Protein AF-P34357-F1 (afdb_monomer_lite)

pLDDT: mean 71.85, std 14.28, range [42.78, 90.75]

Organism: Caenorhabditis elegans (NCBI:txid6239)

Radius of gyration: 31.13 Å; chains: 1; bounding box: 67×52×90 Å

Secondary structure (DSSP, 8-state):
-HHHHHHHHHHHHHHHHHHHHHHHHHHHHHHHHHHHHS-HHHHHHHHHHHHT--TTTT--HHHHHHHHHHHHHHHHHHHHHHHHHHHHHHHHHHHHHHHHHHTS-HHHHHHHHHHHHHHTT--S------HHHHHHHHHHHHHHHHHHHHHHHHHHHGGGS-TTSTT-TTSHHHHHHHHHHHHHHHHHHHHHHHHHHHHHHHHHHHHHHHHHHT--

Structure (mmCIF, N/CA/C/O backbone):
data_AF-P34357-F1
#
_entry.id   AF-P34357-F1
#
loop_
_atom_site.group_PDB
_atom_site.id
_atom_site.type_symbol
_atom_site.label_atom_id
_atom_site.label_alt_id
_atom_site.label_comp_id
_atom_site.label_asym_id
_atom_site.label_entity_id
_atom_site.label_seq_id
_atom_site.pdbx_PDB_ins_code
_atom_site.Cartn_x
_atom_site.Cartn_y
_atom_site.Cartn_z
_atom_site.occupancy
_atom_site.B_iso_or_equiv
_atom_site.auth_seq_id
_atom_site.auth_comp_id
_atom_site.auth_asym_id
_atom_site.auth_atom_id
_atom_site.pdbx_PDB_model_num
ATOM 1 N N . MET A 1 1 ? -4.029 29.224 7.702 1.00 57.53 1 MET A N 1
ATOM 2 C CA . MET A 1 1 ? -4.170 27.882 7.086 1.00 57.53 1 MET A CA 1
ATOM 3 C C . MET A 1 1 ? -3.704 27.905 5.634 1.00 57.53 1 MET A C 1
ATOM 5 O O . MET A 1 1 ? -3.000 26.985 5.239 1.00 57.53 1 MET A O 1
ATOM 9 N N . ASP A 1 2 ? -3.999 28.972 4.886 1.00 71.94 2 ASP A N 1
ATOM 10 C CA . ASP A 1 2 ? -3.676 29.070 3.453 1.00 71.94 2 ASP A CA 1
ATOM 11 C C . ASP A 1 2 ? -2.177 29.171 3.141 1.00 71.94 2 ASP A C 1
ATOM 13 O O . ASP A 1 2 ? -1.711 28.535 2.203 1.00 71.94 2 ASP A O 1
ATOM 17 N N . GLU A 1 3 ? -1.383 29.871 3.957 1.00 77.44 3 GLU A N 1
ATOM 18 C CA . GLU A 1 3 ? 0.072 29.975 3.742 1.00 77.44 3 GLU A CA 1
ATOM 19 C C . GLU A 1 3 ? 0.782 28.616 3.811 1.00 77.44 3 GLU A C 1
ATOM 21 O O . GLU A 1 3 ? 1.642 28.317 2.985 1.00 77.44 3 GLU A O 1
ATOM 26 N N . VAL A 1 4 ? 0.384 27.754 4.754 1.00 78.44 4 VAL A N 1
ATOM 27 C CA . VAL A 1 4 ? 0.956 26.406 4.907 1.00 78.44 4 VAL A CA 1
ATOM 28 C C . VAL A 1 4 ? 0.534 25.506 3.747 1.00 78.44 4 VAL A C 1
ATOM 30 O O . VAL A 1 4 ? 1.359 24.767 3.213 1.00 78.44 4 VAL A O 1
ATOM 33 N N . ALA A 1 5 ? -0.733 25.577 3.328 1.00 79.62 5 ALA A N 1
ATOM 34 C CA . ALA A 1 5 ? -1.223 24.827 2.174 1.00 79.62 5 ALA A CA 1
ATOM 35 C C . ALA A 1 5 ? -0.510 25.258 0.880 1.00 79.62 5 ALA A C 1
ATOM 37 O O . ALA A 1 5 ? -0.067 24.405 0.111 1.00 79.62 5 ALA A O 1
ATOM 38 N N . ASN A 1 6 ? -0.314 26.565 0.690 1.00 81.50 6 ASN A N 1
ATOM 39 C CA . ASN A 1 6 ? 0.421 27.118 -0.444 1.00 81.50 6 ASN A CA 1
ATOM 40 C C . ASN A 1 6 ? 1.897 26.704 -0.418 1.00 81.50 6 ASN A C 1
ATOM 42 O O . ASN A 1 6 ? 2.418 26.258 -1.437 1.00 81.50 6 ASN A O 1
ATOM 46 N N . ALA A 1 7 ? 2.564 26.768 0.738 1.00 81.81 7 ALA A N 1
ATOM 47 C CA . ALA A 1 7 ? 3.948 26.317 0.879 1.00 81.81 7 ALA A CA 1
ATOM 48 C C . ALA A 1 7 ? 4.108 24.822 0.549 1.00 81.81 7 ALA A C 1
ATOM 50 O O . ALA A 1 7 ? 5.059 24.430 -0.130 1.00 81.81 7 ALA A O 1
ATOM 51 N N . LEU A 1 8 ? 3.156 23.983 0.972 1.00 80.94 8 LEU A N 1
ATOM 52 C CA . LEU A 1 8 ? 3.137 22.557 0.639 1.00 80.94 8 LEU A CA 1
ATOM 53 C C . LEU A 1 8 ? 2.913 22.317 -0.858 1.00 80.94 8 LEU A C 1
ATOM 55 O O . LEU A 1 8 ? 3.598 21.478 -1.439 1.00 80.94 8 LEU A O 1
ATOM 59 N N . ALA A 1 9 ? 2.012 23.066 -1.494 1.00 81.69 9 ALA A N 1
ATOM 60 C CA . ALA A 1 9 ? 1.774 22.968 -2.933 1.00 81.69 9 ALA A CA 1
ATOM 61 C C . ALA A 1 9 ? 3.008 23.403 -3.749 1.00 81.69 9 ALA A C 1
ATOM 63 O O . ALA A 1 9 ? 3.419 22.718 -4.688 1.00 81.69 9 ALA A O 1
ATOM 64 N N . VAL A 1 10 ? 3.665 24.498 -3.355 1.00 84.94 10 VAL A N 1
ATOM 65 C CA . VAL A 1 10 ? 4.927 24.947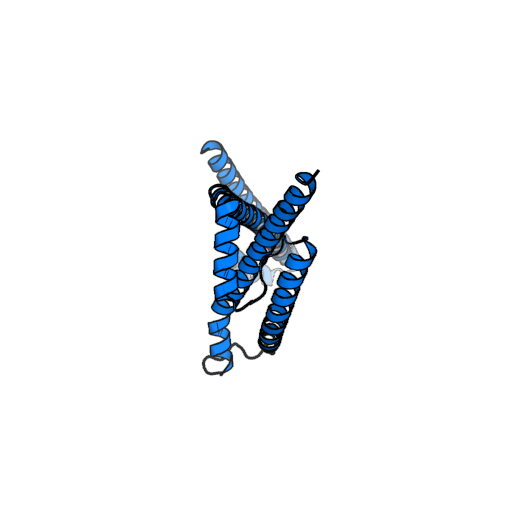 -3.969 1.00 84.94 10 VAL A CA 1
ATOM 66 C C . VAL A 1 10 ? 6.028 23.902 -3.772 1.00 84.94 10 VAL A C 1
ATOM 68 O O . VAL A 1 10 ? 6.747 23.576 -4.712 1.00 84.94 10 VAL A O 1
ATOM 71 N N . SER A 1 11 ? 6.127 23.307 -2.582 1.00 82.38 11 SER A N 1
ATOM 72 C CA . SER A 1 11 ? 7.078 22.224 -2.321 1.00 82.38 11 SER A CA 1
ATOM 73 C C . SER A 1 11 ? 6.810 20.996 -3.200 1.00 82.38 11 SER A C 1
ATOM 75 O O . SER A 1 11 ? 7.744 20.456 -3.788 1.00 82.38 11 SER A O 1
ATOM 77 N N . GLN A 1 12 ? 5.548 20.582 -3.354 1.00 84.44 12 GLN A N 1
ATOM 78 C CA . GLN A 1 12 ? 5.166 19.456 -4.213 1.00 84.44 12 GLN A CA 1
ATOM 79 C C . GLN A 1 12 ? 5.517 19.707 -5.677 1.00 84.44 12 GLN A C 1
ATOM 81 O O . GLN A 1 12 ? 6.194 18.887 -6.293 1.00 84.44 12 GLN A O 1
ATOM 86 N N . THR A 1 13 ? 5.145 20.869 -6.210 1.00 85.12 13 THR A N 1
ATOM 87 C CA . THR A 1 13 ? 5.466 21.231 -7.598 1.00 85.12 13 THR A CA 1
ATOM 88 C C . THR A 1 13 ? 6.974 21.341 -7.836 1.00 85.12 13 THR A C 1
ATOM 90 O O . THR A 1 13 ? 7.464 20.923 -8.886 1.00 85.12 13 THR A O 1
ATOM 93 N N . MET A 1 14 ? 7.741 21.850 -6.866 1.00 86.19 14 MET A N 1
ATOM 94 C CA . MET A 1 14 ? 9.203 21.881 -6.941 1.00 86.19 14 MET A CA 1
ATOM 95 C C . MET A 1 14 ? 9.794 20.468 -6.937 1.00 86.19 14 MET A C 1
ATOM 97 O O . MET A 1 14 ? 10.651 20.163 -7.764 1.00 86.19 14 MET A O 1
ATOM 101 N N . MET A 1 15 ? 9.304 19.584 -6.062 1.00 85.50 15 MET A N 1
ATOM 102 C CA . MET A 1 15 ? 9.724 18.181 -6.033 1.00 85.50 15 MET A CA 1
ATOM 103 C C . MET A 1 15 ? 9.428 17.477 -7.360 1.00 85.50 15 MET A C 1
ATOM 105 O O . MET A 1 15 ? 10.290 16.773 -7.874 1.00 85.50 15 MET A O 1
ATOM 109 N N . GLU A 1 16 ? 8.253 17.685 -7.949 1.00 84.50 16 GLU A N 1
ATOM 110 C CA . GLU A 1 16 ? 7.903 17.114 -9.255 1.00 84.50 16 GLU A CA 1
ATOM 111 C C . GLU A 1 16 ? 8.825 17.617 -10.372 1.00 84.50 16 GLU A C 1
ATOM 113 O O . GLU A 1 16 ? 9.297 16.826 -11.191 1.00 84.50 16 GLU A O 1
ATOM 118 N N . LYS A 1 17 ? 9.135 18.919 -10.392 1.00 86.25 17 LYS A N 1
ATOM 119 C CA . LYS A 1 17 ? 10.089 19.496 -11.353 1.00 86.25 17 LYS A CA 1
ATOM 120 C C . LYS A 1 17 ? 11.490 18.919 -11.177 1.00 86.25 17 LYS A C 1
ATOM 122 O O . LYS A 1 17 ? 12.106 18.532 -12.165 1.00 86.25 17 LYS A O 1
ATOM 127 N N . MET A 1 18 ? 11.975 18.820 -9.939 1.00 86.06 18 MET A N 1
ATOM 128 C CA . MET A 1 18 ? 13.273 18.208 -9.645 1.00 86.06 18 MET A CA 1
ATOM 129 C C . MET A 1 18 ? 13.332 16.755 -10.119 1.00 86.06 18 MET A C 1
ATOM 131 O O . MET A 1 18 ? 14.313 16.362 -10.735 1.00 86.06 18 MET A O 1
ATOM 135 N N . GLN A 1 19 ? 12.267 15.980 -9.916 1.00 81.12 19 GLN A N 1
ATOM 136 C CA . GLN A 1 19 ? 12.206 14.592 -10.381 1.00 81.12 19 GLN A CA 1
ATOM 137 C C . GLN A 1 19 ? 12.258 14.486 -11.905 1.00 81.12 19 GLN A C 1
ATOM 139 O O . GLN A 1 19 ? 12.974 13.641 -12.432 1.00 81.12 19 GLN A O 1
ATOM 144 N N . LYS A 1 20 ? 11.540 15.355 -12.625 1.00 82.44 20 LYS A N 1
ATOM 145 C CA . LYS A 1 20 ? 11.616 15.400 -14.093 1.00 82.44 20 LYS A CA 1
ATOM 146 C C . LYS A 1 20 ? 13.027 15.735 -14.579 1.00 82.44 20 LYS A C 1
ATOM 148 O O . LYS A 1 20 ? 13.490 15.137 -15.544 1.00 82.44 20 LYS A O 1
ATOM 153 N N . LEU A 1 21 ? 13.716 16.650 -13.896 1.00 84.62 21 LEU A N 1
ATOM 154 C CA . LEU A 1 21 ? 15.107 16.989 -14.202 1.00 84.62 21 LEU A CA 1
ATOM 155 C C . LEU A 1 21 ? 16.064 15.825 -13.913 1.00 84.62 21 LEU A C 1
ATOM 157 O O . LEU A 1 21 ? 16.954 15.574 -14.718 1.00 84.62 21 LEU A O 1
ATOM 161 N N . GLU A 1 22 ? 15.877 15.100 -12.808 1.00 83.19 22 GLU A N 1
ATOM 162 C CA . GLU A 1 22 ? 16.662 13.898 -12.487 1.00 83.19 22 GLU A CA 1
ATOM 163 C C . GLU A 1 22 ? 16.500 12.816 -13.562 1.00 83.19 22 GLU A C 1
ATOM 165 O O . GLU A 1 22 ? 17.500 12.303 -14.058 1.00 83.19 22 GLU A O 1
ATOM 170 N N . ILE A 1 23 ? 15.258 12.527 -13.968 1.00 80.44 23 ILE A N 1
ATOM 171 C CA . ILE A 1 23 ? 14.955 11.548 -15.024 1.00 80.44 23 ILE A CA 1
ATOM 172 C C . ILE A 1 23 ? 15.588 11.983 -16.349 1.00 80.44 23 ILE A C 1
ATOM 174 O O . ILE A 1 23 ? 16.278 11.195 -16.988 1.00 80.44 23 ILE A O 1
ATOM 178 N N . SER A 1 24 ? 15.410 13.251 -16.740 1.00 82.50 24 SER A N 1
ATOM 179 C CA . SER A 1 24 ? 16.013 13.791 -17.965 1.00 82.50 24 SER A CA 1
ATOM 180 C C . SER A 1 24 ? 17.532 13.662 -17.946 1.00 82.50 24 SER A C 1
ATOM 182 O O . SER A 1 24 ? 18.120 13.235 -18.931 1.00 82.50 24 SER A O 1
ATOM 184 N N . LYS A 1 25 ? 18.172 13.985 -16.816 1.00 86.25 25 LYS A N 1
ATOM 185 C CA . LYS A 1 25 ? 19.626 13.898 -16.672 1.00 86.25 25 LYS A CA 1
ATOM 186 C C . LYS A 1 25 ? 20.122 12.456 -16.782 1.00 86.25 25 LYS A C 1
ATOM 188 O O . LYS A 1 25 ? 21.110 12.220 -17.470 1.00 86.25 25 LYS A O 1
ATOM 193 N N . ASN A 1 26 ? 19.466 11.506 -16.113 1.00 83.19 26 ASN A N 1
ATOM 194 C CA . ASN A 1 26 ? 19.832 10.088 -16.190 1.00 83.19 26 ASN A CA 1
ATOM 195 C C . ASN A 1 26 ? 19.689 9.566 -17.622 1.00 83.19 26 ASN A C 1
ATOM 197 O O . ASN A 1 26 ? 20.592 8.912 -18.139 1.00 83.19 26 ASN A O 1
ATOM 201 N N . TYR A 1 27 ? 18.587 9.930 -18.276 1.00 84.31 27 TYR A N 1
ATOM 202 C CA . TYR A 1 27 ? 18.337 9.576 -19.662 1.00 84.31 27 TYR A CA 1
ATOM 203 C C . TYR A 1 27 ? 19.388 10.144 -20.617 1.00 84.31 27 TYR A C 1
ATOM 205 O O . TYR A 1 27 ? 19.900 9.427 -21.473 1.00 84.31 27 TYR A O 1
ATOM 213 N N . ASP A 1 28 ? 19.741 11.422 -20.461 1.00 85.19 28 ASP A N 1
ATOM 214 C CA . ASP A 1 28 ? 20.753 12.063 -21.295 1.00 85.19 28 ASP A CA 1
ATOM 215 C C . ASP A 1 28 ? 22.111 11.368 -21.140 1.00 85.19 28 ASP A C 1
ATOM 217 O O . ASP A 1 28 ? 22.780 11.122 -22.141 1.00 85.19 28 ASP A O 1
ATOM 221 N N . VAL A 1 29 ? 22.498 10.977 -19.919 1.00 86.88 29 VAL A N 1
ATOM 222 C CA . VAL A 1 29 ? 23.731 10.208 -19.678 1.00 86.88 29 VAL A CA 1
ATOM 223 C C . VAL A 1 29 ? 23.703 8.866 -20.416 1.00 86.88 29 VAL A C 1
ATOM 225 O O . VAL A 1 29 ? 24.635 8.577 -21.165 1.00 86.88 29 VAL A O 1
ATOM 228 N N . GLU A 1 30 ? 22.631 8.078 -20.292 1.00 84.88 30 GLU A N 1
ATOM 229 C CA . GLU A 1 30 ? 22.498 6.797 -21.009 1.00 84.88 30 GLU A CA 1
ATOM 230 C C . GLU A 1 30 ? 22.489 6.981 -22.536 1.00 84.88 30 GLU A C 1
ATOM 232 O O . GLU A 1 30 ? 23.092 6.199 -23.283 1.00 84.88 30 GLU A O 1
ATOM 237 N N . LYS A 1 31 ? 21.847 8.049 -23.018 1.00 86.06 31 LYS A N 1
ATOM 238 C CA . LYS A 1 31 ? 21.826 8.422 -24.433 1.00 86.06 31 LYS A CA 1
ATOM 239 C C . LYS A 1 31 ? 23.227 8.772 -24.935 1.00 86.06 31 LYS A C 1
ATOM 241 O O . LYS A 1 31 ? 23.619 8.285 -25.995 1.00 86.06 31 LYS A O 1
ATOM 246 N N . PHE A 1 32 ? 23.998 9.564 -24.186 1.00 88.06 32 PHE A N 1
ATOM 247 C CA . PHE A 1 32 ? 25.386 9.897 -24.522 1.00 88.06 32 PHE A CA 1
ATOM 248 C C . PHE A 1 32 ? 26.295 8.666 -24.501 1.00 88.06 32 PHE A C 1
ATOM 250 O O . PHE A 1 32 ? 27.084 8.480 -25.426 1.00 88.06 32 PHE A O 1
ATOM 257 N N . GLU A 1 33 ? 26.158 7.786 -23.509 1.00 87.38 33 GLU A N 1
ATOM 258 C CA . GLU A 1 33 ? 26.903 6.523 -23.473 1.00 87.38 33 GLU A CA 1
ATOM 259 C C . GLU A 1 33 ? 26.586 5.629 -24.676 1.00 87.38 33 GLU A C 1
ATOM 261 O O . GLU A 1 33 ? 27.481 4.998 -25.242 1.00 87.38 33 GLU A O 1
ATOM 266 N N . THR A 1 34 ? 25.321 5.592 -25.097 1.00 87.62 34 THR A N 1
ATOM 267 C CA . THR A 1 34 ? 24.896 4.830 -26.276 1.00 87.62 34 THR A CA 1
ATOM 268 C C . THR A 1 34 ? 25.462 5.441 -27.557 1.00 87.62 34 THR A C 1
ATOM 270 O O . THR A 1 34 ? 25.991 4.713 -28.395 1.00 87.62 34 THR A O 1
ATOM 273 N N . LEU A 1 35 ? 25.438 6.772 -27.685 1.00 87.88 35 LEU A N 1
ATOM 274 C CA . LEU A 1 35 ? 26.034 7.498 -28.811 1.00 87.88 35 LEU A CA 1
ATOM 275 C C . LEU A 1 35 ? 27.529 7.209 -28.972 1.00 87.88 35 LEU A C 1
ATOM 277 O O . LEU A 1 35 ? 27.983 6.999 -30.092 1.00 87.88 35 LEU A O 1
ATOM 281 N N . LEU A 1 36 ? 28.281 7.137 -27.869 1.00 87.62 36 LEU A N 1
ATOM 282 C CA . LEU A 1 36 ? 29.717 6.828 -27.894 1.00 87.62 36 LEU A CA 1
ATOM 283 C C . LEU A 1 36 ? 30.029 5.404 -28.382 1.00 87.62 36 LEU A C 1
ATOM 285 O O . LEU A 1 36 ? 31.138 5.149 -28.847 1.00 87.62 36 LEU A O 1
ATOM 289 N N . ARG A 1 37 ? 29.075 4.471 -28.274 1.00 87.62 37 ARG A N 1
ATOM 290 C CA . ARG A 1 37 ? 29.230 3.068 -28.699 1.00 87.62 37 ARG A CA 1
ATOM 291 C C . ARG A 1 37 ? 28.720 2.807 -30.118 1.00 87.62 37 ARG A C 1
ATOM 293 O O . ARG A 1 37 ? 28.938 1.717 -30.645 1.00 87.62 37 ARG A O 1
ATOM 300 N N . LEU A 1 38 ? 28.020 3.764 -30.726 1.00 87.31 38 LEU A N 1
ATOM 301 C CA . LEU A 1 38 ? 27.406 3.596 -32.039 1.00 87.31 38 LEU A CA 1
ATOM 302 C C . LEU A 1 38 ? 28.407 3.865 -33.174 1.00 87.31 38 LEU A C 1
ATOM 304 O O . LEU A 1 38 ? 29.167 4.833 -33.117 1.00 87.31 38 LEU A O 1
ATOM 308 N N . PRO A 1 39 ? 28.384 3.067 -34.257 1.00 87.62 39 PRO A N 1
ATOM 309 C CA . PRO A 1 39 ? 29.075 3.422 -35.490 1.00 87.62 39 PRO A CA 1
ATOM 310 C C . PRO A 1 39 ? 28.578 4.774 -36.018 1.00 87.62 39 PRO A C 1
ATOM 312 O O . PRO A 1 39 ? 27.376 5.031 -36.031 1.00 87.62 39 PRO A O 1
ATOM 315 N N . ALA A 1 40 ? 29.483 5.616 -36.529 1.00 86.62 40 ALA A N 1
ATOM 316 C CA . ALA A 1 40 ? 29.157 6.977 -36.979 1.00 86.62 40 ALA A CA 1
ATOM 317 C C . ALA A 1 40 ? 27.988 7.042 -37.985 1.00 86.62 40 ALA A C 1
ATOM 319 O O . ALA A 1 40 ? 27.187 7.972 -37.953 1.00 86.62 40 ALA A O 1
ATOM 320 N N . ARG A 1 41 ? 27.852 6.021 -38.842 1.00 88.19 41 ARG A N 1
ATOM 321 C CA . ARG A 1 41 ? 26.756 5.897 -39.819 1.00 88.19 41 ARG A CA 1
ATOM 322 C C . ARG A 1 41 ? 25.367 5.743 -39.185 1.00 88.19 41 ARG A C 1
ATOM 324 O O . ARG A 1 41 ? 24.379 6.136 -39.794 1.00 88.19 41 ARG A O 1
ATOM 331 N N . ASP A 1 42 ? 25.296 5.202 -37.971 1.00 89.06 42 ASP A N 1
ATOM 332 C CA . ASP A 1 42 ? 24.040 4.869 -37.296 1.00 89.06 42 ASP A CA 1
ATOM 333 C C . ASP A 1 42 ? 23.578 5.994 -36.351 1.00 89.06 42 ASP A C 1
ATOM 335 O O . ASP A 1 42 ? 22.409 6.036 -35.964 1.00 89.06 42 ASP A O 1
ATOM 339 N N . VAL A 1 43 ? 24.457 6.953 -36.031 1.00 86.62 43 VAL A N 1
ATOM 340 C CA . VAL A 1 43 ? 24.199 8.061 -35.093 1.00 86.62 43 VAL A CA 1
ATOM 341 C C . VAL A 1 43 ? 22.977 8.890 -35.490 1.00 86.62 43 VAL A C 1
ATOM 343 O O . VAL A 1 43 ? 22.111 9.135 -34.652 1.00 86.62 43 VAL A O 1
ATOM 346 N N . ASN A 1 44 ? 22.856 9.284 -36.761 1.00 87.19 44 ASN A N 1
ATOM 347 C CA . ASN A 1 44 ? 21.722 10.099 -37.216 1.00 87.19 44 ASN A CA 1
ATOM 348 C C . ASN A 1 44 ? 20.395 9.344 -37.069 1.00 87.19 44 ASN A C 1
ATOM 350 O O . ASN A 1 44 ? 19.422 9.884 -36.546 1.00 87.19 44 ASN A O 1
ATOM 354 N N . THR A 1 45 ? 20.383 8.060 -37.438 1.00 88.81 45 THR A N 1
ATOM 355 C CA . THR A 1 45 ? 19.187 7.213 -37.319 1.00 88.81 45 THR A CA 1
ATOM 356 C C . THR A 1 45 ? 18.783 6.992 -35.862 1.00 88.81 45 THR A C 1
ATOM 358 O O . THR A 1 45 ? 17.595 6.937 -35.541 1.00 88.81 45 THR A O 1
ATOM 361 N N . PHE A 1 46 ? 19.763 6.894 -34.961 1.00 88.94 46 PHE A N 1
ATOM 362 C CA . PHE A 1 46 ? 19.526 6.818 -33.528 1.00 88.94 46 PHE A CA 1
ATOM 363 C C . PHE A 1 46 ? 18.930 8.130 -33.014 1.00 88.94 46 PHE A C 1
ATOM 365 O O . PHE A 1 46 ? 17.878 8.109 -32.383 1.00 88.94 46 PHE A O 1
ATOM 372 N N . MET A 1 47 ? 19.518 9.277 -33.361 1.00 87.56 47 MET A N 1
ATOM 373 C CA . MET A 1 47 ? 19.034 10.592 -32.930 1.00 87.56 47 MET A CA 1
ATOM 374 C C . MET A 1 47 ? 17.598 10.890 -33.385 1.00 87.56 47 MET A C 1
ATOM 376 O O . MET A 1 47 ? 16.820 11.445 -32.609 1.00 87.56 47 MET A O 1
ATOM 380 N N . GLU A 1 48 ? 17.208 10.473 -34.592 1.00 87.75 48 GLU A N 1
ATOM 381 C CA . GLU A 1 48 ? 15.826 10.601 -35.077 1.00 87.75 48 GLU A CA 1
ATOM 382 C C . GLU A 1 48 ? 14.827 9.745 -34.288 1.00 87.75 48 GLU A C 1
ATOM 384 O O . GLU A 1 48 ? 13.706 10.186 -34.021 1.00 87.75 48 GLU A O 1
ATOM 389 N N . LYS A 1 49 ? 15.213 8.522 -33.902 1.00 87.81 49 LYS A N 1
ATOM 390 C CA . LYS A 1 49 ? 14.385 7.655 -33.045 1.00 87.81 49 LYS A CA 1
ATOM 391 C C . LYS A 1 49 ? 14.261 8.235 -31.640 1.00 87.81 49 LYS A C 1
ATOM 393 O O . LYS A 1 49 ? 13.169 8.279 -31.084 1.00 87.81 49 LYS A O 1
ATOM 398 N N . GLU A 1 50 ? 15.370 8.723 -31.099 1.00 84.12 50 GLU A N 1
ATOM 399 C CA . GLU A 1 50 ? 15.447 9.347 -29.780 1.00 84.12 50 GLU A CA 1
ATOM 400 C C . GLU A 1 50 ? 14.600 10.621 -29.676 1.00 84.12 50 GLU A C 1
ATOM 402 O O . GLU A 1 50 ? 13.986 10.865 -28.641 1.00 84.12 50 GLU A O 1
ATOM 407 N N . ALA A 1 51 ? 14.518 11.418 -30.745 1.00 82.06 51 ALA A N 1
ATOM 408 C CA . ALA A 1 51 ? 13.687 12.622 -30.783 1.00 82.06 51 ALA A CA 1
ATOM 409 C C . ALA A 1 51 ? 12.176 12.327 -30.716 1.00 82.06 51 ALA A C 1
ATOM 411 O O . ALA A 1 51 ? 11.403 13.189 -30.305 1.00 82.06 51 ALA A O 1
ATOM 412 N N . LYS A 1 52 ? 11.750 11.118 -31.108 1.00 86.00 52 LYS A N 1
ATOM 413 C CA . LYS A 1 52 ? 10.339 10.694 -31.119 1.00 86.00 52 LYS A CA 1
ATOM 414 C C . LYS A 1 52 ? 9.892 10.015 -29.824 1.00 86.00 52 LYS A C 1
ATOM 416 O O . LYS A 1 52 ? 8.702 9.748 -29.680 1.00 86.00 52 LYS A O 1
ATOM 421 N N . LYS A 1 53 ? 10.815 9.723 -28.902 1.00 82.50 53 LYS A N 1
ATOM 422 C CA . LYS A 1 53 ? 10.490 9.043 -27.646 1.00 82.50 53 LYS A CA 1
ATOM 423 C C . LYS A 1 53 ? 9.677 9.933 -26.714 1.00 82.50 53 LYS A C 1
ATOM 425 O O . LYS A 1 53 ? 10.024 11.088 -26.452 1.00 82.50 53 LYS A O 1
ATOM 430 N N . THR A 1 54 ? 8.616 9.347 -26.180 1.00 81.25 54 THR A N 1
ATOM 431 C CA . THR A 1 54 ? 7.772 9.943 -25.141 1.00 81.25 54 THR A CA 1
ATOM 432 C C . THR A 1 54 ? 8.515 10.012 -23.805 1.00 81.25 54 THR A C 1
ATOM 434 O O . THR A 1 54 ? 9.458 9.260 -23.568 1.00 81.25 54 THR A O 1
ATOM 437 N N . ASP A 1 55 ? 8.104 10.901 -22.899 1.00 73.06 55 ASP A N 1
ATOM 438 C CA . ASP A 1 55 ? 8.764 11.038 -21.590 1.00 73.06 55 ASP A CA 1
ATOM 439 C C . ASP A 1 55 ? 8.700 9.748 -20.747 1.00 73.06 55 ASP A C 1
ATOM 441 O O . ASP A 1 55 ? 9.623 9.461 -19.986 1.00 73.06 55 ASP A O 1
ATOM 445 N N . ASP A 1 56 ? 7.669 8.919 -20.940 1.00 73.50 56 ASP A N 1
ATOM 446 C CA . ASP A 1 56 ? 7.563 7.603 -20.297 1.00 73.50 56 ASP A CA 1
ATOM 447 C C . ASP A 1 56 ? 8.584 6.586 -20.847 1.00 73.50 56 ASP A C 1
ATOM 449 O O . ASP A 1 56 ? 9.058 5.713 -20.113 1.00 73.50 56 ASP A O 1
ATOM 453 N N . GLU A 1 57 ? 8.967 6.701 -22.121 1.00 75.38 57 GLU A N 1
ATOM 454 C CA . GLU A 1 57 ? 10.018 5.880 -22.742 1.00 75.38 57 GLU A CA 1
ATOM 455 C C . GLU A 1 57 ? 11.429 6.346 -22.370 1.00 75.38 57 GLU A C 1
ATOM 457 O O . GLU A 1 57 ? 12.372 5.563 -22.484 1.00 75.38 57 GLU A O 1
ATOM 462 N N . LYS A 1 58 ? 11.574 7.591 -21.895 1.00 75.25 58 LYS A N 1
ATOM 463 C CA . LYS A 1 58 ? 12.835 8.127 -21.362 1.00 75.25 58 LYS A CA 1
ATOM 464 C C . LYS A 1 58 ? 13.113 7.704 -19.921 1.00 75.25 58 LYS A C 1
ATOM 466 O O . LYS A 1 58 ? 14.203 7.925 -19.409 1.00 75.25 58 LYS A O 1
ATOM 471 N N . MET A 1 59 ? 12.140 7.097 -19.245 1.00 76.62 59 MET A N 1
ATOM 472 C CA . MET A 1 59 ? 12.344 6.580 -17.897 1.00 76.62 59 MET A CA 1
ATOM 473 C C . MET A 1 59 ? 13.215 5.327 -17.931 1.00 76.62 59 MET A C 1
ATOM 475 O O . MET A 1 59 ? 12.783 4.275 -18.418 1.00 76.62 59 MET A O 1
ATOM 479 N N . THR A 1 60 ? 14.399 5.427 -17.333 1.00 77.81 60 THR A N 1
ATOM 480 C CA . THR A 1 60 ? 15.303 4.291 -17.146 1.00 77.81 60 THR A CA 1
ATOM 481 C C . THR A 1 60 ? 14.667 3.247 -16.218 1.00 77.81 60 THR A C 1
ATOM 483 O O . THR A 1 60 ? 13.742 3.533 -15.442 1.00 77.81 60 THR A O 1
ATOM 486 N N . ASP A 1 61 ? 15.162 2.008 -16.240 1.00 78.56 61 ASP A N 1
ATOM 487 C CA . ASP A 1 61 ? 14.679 0.973 -15.315 1.00 78.56 61 ASP A CA 1
ATOM 488 C C . ASP A 1 61 ? 14.931 1.347 -13.845 1.00 78.56 61 ASP A C 1
ATOM 490 O O . ASP A 1 61 ? 14.147 0.978 -12.959 1.00 78.56 61 ASP A O 1
ATOM 494 N N . MET A 1 62 ? 15.973 2.144 -13.582 1.00 77.38 62 MET A N 1
ATOM 495 C CA . MET A 1 62 ? 16.232 2.688 -12.253 1.00 77.38 62 MET A CA 1
ATOM 496 C C . MET A 1 62 ? 15.167 3.716 -11.852 1.00 77.38 62 MET A C 1
ATOM 498 O O . MET A 1 62 ? 14.608 3.629 -10.756 1.00 77.38 62 MET A O 1
ATOM 502 N N . ASP A 1 63 ? 14.807 4.636 -12.748 1.00 80.12 63 ASP A N 1
ATOM 503 C CA . ASP A 1 63 ? 13.775 5.644 -12.480 1.00 80.12 63 ASP A CA 1
ATOM 504 C C . ASP A 1 63 ? 12.418 4.985 -12.208 1.00 80.12 63 ASP A C 1
ATOM 506 O O . ASP A 1 63 ? 11.719 5.328 -11.247 1.00 80.12 63 ASP A O 1
ATOM 510 N N . ARG A 1 64 ? 12.075 3.947 -12.982 1.00 81.06 64 ARG A N 1
ATOM 511 C CA . ARG A 1 64 ? 10.880 3.120 -12.742 1.00 81.06 64 ARG A CA 1
ATOM 512 C C . ARG A 1 64 ? 10.918 2.457 -11.368 1.00 81.06 64 ARG A C 1
ATOM 514 O O . ARG A 1 64 ? 9.892 2.402 -10.686 1.00 81.06 64 ARG A O 1
ATOM 521 N N . ARG A 1 65 ? 12.081 1.958 -10.938 1.00 81.88 65 ARG A N 1
ATOM 522 C CA . ARG A 1 65 ? 12.260 1.353 -9.611 1.00 81.88 65 ARG A CA 1
ATOM 523 C C . ARG A 1 65 ? 12.106 2.387 -8.496 1.00 81.88 65 ARG A C 1
ATOM 525 O O . ARG A 1 65 ? 11.403 2.107 -7.525 1.00 81.88 65 ARG A O 1
ATOM 532 N N . ILE A 1 66 ? 12.699 3.575 -8.636 1.00 82.69 66 ILE A N 1
ATOM 533 C CA . ILE A 1 66 ? 12.520 4.681 -7.683 1.00 82.69 66 ILE A CA 1
ATOM 534 C C . ILE A 1 66 ? 11.040 5.047 -7.579 1.00 82.69 66 ILE A C 1
ATOM 536 O O . ILE A 1 66 ? 10.522 5.163 -6.466 1.00 82.69 66 ILE A O 1
ATOM 540 N N . LYS A 1 67 ? 10.358 5.214 -8.719 1.00 83.31 67 LYS A N 1
ATOM 541 C CA . LYS A 1 67 ? 8.940 5.584 -8.767 1.00 83.31 67 LYS A CA 1
ATOM 542 C C . LYS A 1 67 ? 8.080 4.581 -7.997 1.00 83.31 67 LYS A C 1
ATOM 544 O O . LYS A 1 67 ? 7.368 4.993 -7.085 1.00 83.31 67 LYS A O 1
ATOM 549 N N . ARG A 1 68 ? 8.250 3.275 -8.241 1.00 86.94 68 ARG A N 1
ATOM 550 C CA . ARG A 1 68 ? 7.546 2.220 -7.485 1.00 86.94 68 ARG A CA 1
ATOM 551 C C . ARG A 1 68 ? 7.831 2.276 -5.985 1.00 86.94 68 ARG A C 1
ATOM 553 O O . ARG A 1 68 ? 6.913 2.204 -5.180 1.00 86.94 68 ARG A O 1
ATOM 560 N N . ILE A 1 69 ? 9.094 2.453 -5.587 1.00 86.38 69 ILE A N 1
ATOM 561 C CA . ILE A 1 69 ? 9.460 2.557 -4.163 1.00 86.38 69 ILE A CA 1
ATOM 562 C C . ILE A 1 69 ? 8.782 3.769 -3.506 1.00 86.38 69 ILE A C 1
ATOM 564 O O . ILE A 1 69 ? 8.378 3.699 -2.343 1.00 86.38 69 ILE A O 1
ATOM 568 N N . ARG A 1 70 ? 8.671 4.895 -4.219 1.00 85.00 70 ARG A N 1
ATOM 569 C CA . ARG A 1 70 ? 7.969 6.088 -3.726 1.00 85.00 70 ARG A CA 1
ATOM 570 C C . ARG A 1 70 ? 6.467 5.833 -3.602 1.00 85.00 70 ARG A C 1
ATOM 572 O O . ARG A 1 70 ? 5.916 6.136 -2.548 1.00 85.00 70 ARG A O 1
ATOM 579 N N . GLU A 1 71 ? 5.841 5.234 -4.610 1.00 88.69 71 GLU A N 1
ATOM 580 C CA . GLU A 1 71 ? 4.420 4.848 -4.592 1.00 88.69 71 GLU A CA 1
ATOM 581 C C . GLU A 1 71 ? 4.104 3.877 -3.440 1.00 88.69 71 GLU A C 1
ATOM 583 O O . GLU A 1 71 ? 3.138 4.066 -2.703 1.00 88.69 71 GLU A O 1
ATOM 588 N N . ASP A 1 72 ? 4.974 2.901 -3.180 1.00 88.81 72 ASP A N 1
ATOM 589 C CA . ASP A 1 72 ? 4.828 1.991 -2.040 1.00 88.81 72 ASP A CA 1
ATOM 590 C C . ASP A 1 72 ? 4.924 2.725 -0.694 1.00 88.81 72 ASP A C 1
ATOM 592 O O . ASP A 1 72 ? 4.210 2.406 0.263 1.00 88.81 72 ASP A O 1
ATOM 596 N N . LYS A 1 73 ? 5.820 3.714 -0.585 1.00 90.38 73 LYS A N 1
ATOM 597 C CA . LYS A 1 73 ? 5.948 4.536 0.627 1.00 90.38 73 LYS A CA 1
ATOM 598 C C . LYS A 1 73 ? 4.700 5.390 0.852 1.00 90.38 73 LYS A C 1
ATOM 600 O O . LYS A 1 73 ? 4.234 5.465 1.993 1.00 90.38 73 LYS A O 1
ATOM 605 N N . THR A 1 74 ? 4.151 6.005 -0.195 1.00 88.62 74 THR A N 1
ATOM 606 C CA . THR A 1 74 ? 2.935 6.822 -0.086 1.00 88.62 74 THR A CA 1
ATOM 607 C C . THR A 1 74 ? 1.713 5.962 0.237 1.00 88.62 74 THR A C 1
ATOM 609 O O . THR A 1 74 ? 0.952 6.329 1.134 1.00 88.62 74 THR A O 1
ATOM 612 N N . ASP A 1 75 ? 1.571 4.777 -0.367 1.00 89.44 75 ASP A N 1
ATOM 613 C CA . ASP A 1 75 ? 0.491 3.835 -0.039 1.00 89.44 75 ASP A CA 1
ATOM 614 C C . ASP A 1 75 ? 0.578 3.358 1.421 1.00 89.44 75 ASP A C 1
ATOM 616 O O . ASP A 1 75 ? -0.411 3.374 2.161 1.00 89.44 75 ASP A O 1
ATOM 620 N N . ARG A 1 76 ? 1.778 3.014 1.910 1.00 89.81 76 ARG A N 1
ATOM 621 C CA . ARG A 1 76 ? 1.984 2.648 3.326 1.00 89.81 76 ARG A CA 1
ATOM 622 C C . ARG A 1 76 ? 1.615 3.783 4.281 1.00 89.81 76 ARG A C 1
ATOM 624 O O . ARG A 1 76 ? 0.972 3.533 5.311 1.00 89.81 76 ARG A O 1
ATOM 631 N N . ALA A 1 77 ? 1.996 5.017 3.958 1.00 89.69 77 ALA A N 1
ATOM 632 C CA . ALA A 1 77 ? 1.628 6.191 4.744 1.00 89.69 77 ALA A CA 1
ATOM 633 C C . ALA A 1 77 ? 0.102 6.390 4.759 1.00 89.69 77 ALA A C 1
ATOM 635 O O . ALA A 1 77 ? -0.493 6.526 5.833 1.00 89.69 77 ALA A O 1
ATOM 636 N N . ALA A 1 78 ? -0.551 6.291 3.597 1.00 88.56 78 ALA A N 1
ATOM 637 C CA . ALA A 1 78 ? -2.002 6.383 3.469 1.00 88.56 78 ALA A CA 1
ATOM 638 C C . ALA A 1 78 ? -2.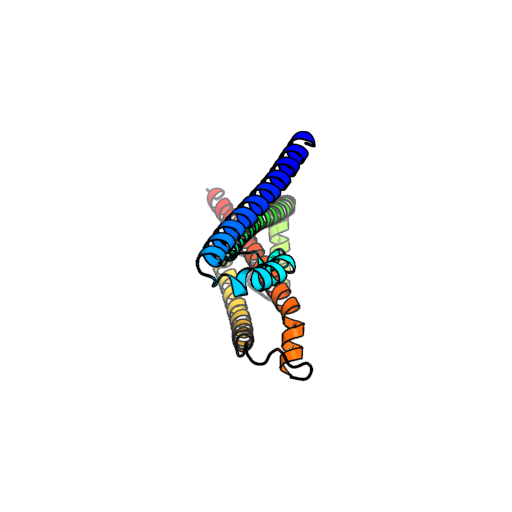724 5.303 4.293 1.00 88.56 78 ALA A C 1
ATOM 640 O O . ALA A 1 78 ? -3.640 5.617 5.057 1.00 88.56 78 ALA A O 1
ATOM 641 N N . ARG A 1 79 ? -2.280 4.039 4.239 1.00 89.06 79 ARG A N 1
ATOM 642 C CA . ARG A 1 79 ? -2.842 2.946 5.060 1.00 89.06 79 ARG A CA 1
ATOM 643 C C . ARG A 1 79 ? -2.691 3.203 6.557 1.00 89.06 79 ARG A C 1
ATOM 645 O O . ARG A 1 79 ? -3.597 2.891 7.336 1.00 89.06 79 ARG A O 1
ATOM 652 N N . THR A 1 80 ? -1.566 3.778 6.971 1.00 90.75 80 THR A N 1
ATOM 653 C CA . THR A 1 80 ? -1.307 4.126 8.375 1.00 90.75 80 THR A CA 1
ATOM 654 C C . THR A 1 80 ? -2.263 5.218 8.853 1.00 90.75 80 THR A C 1
ATOM 656 O O . THR A 1 80 ? -2.909 5.055 9.893 1.00 90.75 80 THR A O 1
ATOM 659 N N . LEU A 1 81 ? -2.446 6.275 8.055 1.00 88.19 81 LEU A N 1
ATOM 660 C CA . LEU A 1 81 ? -3.425 7.330 8.328 1.00 88.19 81 LEU A CA 1
ATOM 661 C C . LEU A 1 81 ? -4.851 6.772 8.384 1.00 88.19 81 LEU A C 1
ATOM 663 O O . LEU A 1 81 ? -5.583 7.031 9.338 1.00 88.19 81 LEU A O 1
ATOM 667 N N . GLN A 1 82 ? -5.237 5.925 7.429 1.00 88.44 82 GLN A N 1
ATOM 668 C CA . GLN A 1 82 ? -6.547 5.270 7.436 1.00 88.44 82 GLN A CA 1
ATOM 669 C C . GLN A 1 82 ? -6.766 4.436 8.706 1.00 88.44 82 GLN A C 1
ATOM 671 O O . GLN A 1 82 ? -7.849 4.471 9.292 1.00 88.44 82 GLN A O 1
ATOM 676 N N . LYS A 1 83 ? -5.752 3.691 9.167 1.00 90.12 83 LYS A N 1
ATOM 677 C CA . LYS A 1 83 ? -5.821 2.920 10.419 1.00 90.12 83 LYS A CA 1
ATOM 678 C C . LYS A 1 83 ? -6.049 3.837 11.624 1.00 90.12 83 LYS A C 1
ATOM 680 O O . LYS A 1 83 ? -6.869 3.506 12.484 1.00 90.12 83 LYS A O 1
ATOM 685 N N . TYR A 1 84 ? -5.367 4.980 11.666 1.00 89.38 84 TYR A N 1
ATOM 686 C CA . TYR A 1 84 ? -5.524 5.986 12.715 1.00 89.38 84 TYR A CA 1
ATOM 687 C C . TYR A 1 84 ? -6.935 6.593 12.727 1.00 89.38 84 TYR A C 1
ATOM 689 O O . TYR A 1 84 ? -7.615 6.540 13.754 1.00 89.38 84 TYR A O 1
ATOM 697 N N . PHE A 1 85 ? -7.441 7.054 11.579 1.00 86.75 85 PHE A N 1
ATOM 698 C CA . PHE A 1 85 ? -8.798 7.603 11.473 1.00 86.75 85 PHE A CA 1
ATOM 699 C C . PHE A 1 85 ? -9.881 6.573 11.800 1.00 86.75 85 PHE A C 1
ATOM 701 O O . PHE A 1 85 ? -10.847 6.890 12.494 1.00 86.75 85 PHE A O 1
ATOM 708 N N . ARG A 1 86 ? -9.701 5.310 11.393 1.00 87.19 86 ARG A N 1
ATOM 709 C CA . ARG A 1 86 ? -10.596 4.215 11.799 1.00 87.19 86 ARG A CA 1
ATOM 710 C C . ARG A 1 86 ? -10.620 4.041 13.318 1.00 87.19 86 ARG A C 1
ATOM 712 O O . ARG A 1 86 ? -11.691 3.828 13.874 1.00 87.19 86 ARG A O 1
ATOM 719 N N . LYS A 1 87 ? -9.473 4.151 14.001 1.00 88.94 87 LYS A N 1
ATOM 720 C CA . LYS A 1 87 ? -9.397 4.074 15.471 1.00 88.94 87 LYS A CA 1
ATOM 721 C C . LYS A 1 87 ? -10.128 5.243 16.137 1.00 88.94 87 LYS A C 1
ATOM 723 O O . LYS A 1 87 ? -10.877 5.013 17.082 1.00 88.94 87 LYS A O 1
ATOM 728 N N . ILE A 1 88 ? -9.947 6.468 15.636 1.00 86.56 88 ILE A N 1
ATOM 729 C CA . ILE A 1 88 ? -10.660 7.655 16.139 1.00 86.56 88 ILE A CA 1
ATOM 730 C C . ILE A 1 88 ? -12.166 7.484 15.982 1.00 86.56 88 ILE A C 1
ATOM 732 O O . ILE A 1 88 ? -12.898 7.680 16.948 1.00 86.56 88 ILE A O 1
ATOM 736 N N . ARG A 1 89 ? -12.623 7.087 14.791 1.00 84.75 89 ARG A N 1
ATOM 737 C CA . ARG A 1 89 ? -14.045 6.878 14.510 1.00 84.75 89 ARG A CA 1
ATOM 738 C C . ARG A 1 89 ? -14.661 5.869 15.477 1.00 84.75 89 ARG A C 1
ATOM 740 O O . ARG A 1 89 ? -15.646 6.184 16.132 1.00 84.75 89 ARG A O 1
ATOM 747 N N . VAL A 1 90 ? -14.035 4.701 15.612 1.00 84.50 90 VAL A N 1
ATOM 748 C CA . VAL A 1 90 ? -14.486 3.629 16.512 1.00 84.50 90 VAL A CA 1
ATOM 749 C C . VAL A 1 90 ? -14.525 4.105 17.974 1.00 84.50 90 VAL A C 1
ATOM 751 O O . VAL A 1 90 ? -15.512 3.884 18.670 1.00 84.50 90 VAL A O 1
ATOM 754 N N . LYS A 1 91 ? -13.511 4.853 18.433 1.00 85.00 91 LYS A N 1
ATOM 755 C CA . LYS A 1 91 ? -13.501 5.462 19.777 1.00 85.00 91 LYS A CA 1
A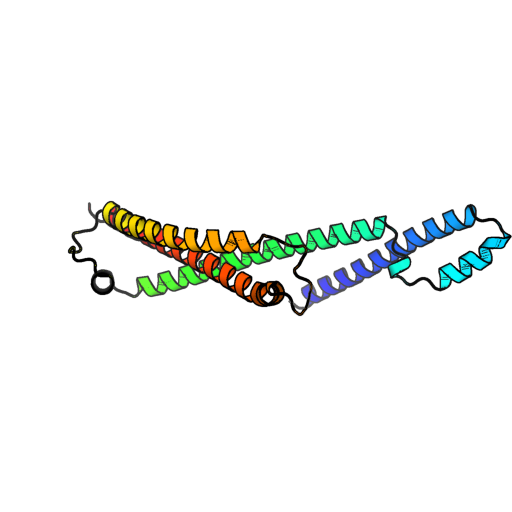TOM 756 C C . LYS A 1 91 ? -14.608 6.514 19.950 1.00 85.00 91 LYS A C 1
ATOM 758 O O . LYS A 1 91 ? -15.203 6.617 21.019 1.00 85.00 91 LYS A O 1
ATOM 763 N N . GLY A 1 92 ? -14.894 7.301 18.913 1.00 83.88 92 GLY A N 1
ATOM 764 C CA . GLY A 1 92 ? -15.990 8.270 18.898 1.00 83.88 92 GLY A CA 1
ATOM 765 C C . GLY A 1 92 ? -17.360 7.599 19.014 1.00 83.88 92 GLY A C 1
ATOM 766 O O . GLY A 1 92 ? -18.177 8.015 19.835 1.00 83.88 92 GLY A O 1
ATOM 767 N N . GLU A 1 93 ? -17.579 6.523 18.257 1.00 81.88 93 GLU A N 1
ATOM 768 C CA . GLU A 1 93 ? -18.788 5.692 18.319 1.00 81.88 93 GLU A CA 1
ATOM 769 C C . GLU A 1 93 ? -18.956 5.061 19.716 1.00 81.88 93 GLU A C 1
ATOM 771 O O . GLU A 1 93 ? -20.024 5.191 20.319 1.00 81.88 93 GLU A O 1
ATOM 776 N N . GLN A 1 94 ? -17.885 4.493 20.287 1.00 81.38 94 GLN A N 1
ATOM 777 C CA . GLN A 1 94 ? -17.853 3.977 21.664 1.00 81.38 94 GLN A CA 1
ATOM 778 C C . GLN A 1 94 ? -18.233 5.046 22.697 1.00 81.38 94 GLN A C 1
ATOM 780 O O . GLN A 1 94 ? -19.092 4.826 23.550 1.00 81.38 94 GLN A O 1
ATOM 785 N N . ASN A 1 95 ? -17.637 6.235 22.604 1.00 84.62 95 ASN A N 1
ATOM 786 C CA . ASN A 1 95 ? -17.947 7.349 23.498 1.00 84.62 95 ASN A CA 1
ATOM 787 C C . ASN A 1 95 ? -19.408 7.800 23.369 1.00 84.62 95 ASN A C 1
ATOM 789 O O . ASN A 1 95 ? -20.038 8.150 24.367 1.00 84.62 95 ASN A O 1
ATOM 793 N N . HIS A 1 96 ? -19.960 7.794 22.154 1.00 80.75 96 HIS A N 1
ATOM 794 C CA . HIS A 1 96 ? -21.360 8.130 21.919 1.00 80.75 96 HIS A CA 1
ATOM 795 C C . HIS A 1 96 ? -22.306 7.089 22.535 1.00 80.75 96 HIS A C 1
ATOM 797 O O . HIS A 1 96 ? -23.283 7.458 23.187 1.00 80.75 96 HIS A O 1
ATOM 803 N N . ILE A 1 97 ? -22.003 5.794 22.394 1.00 79.38 97 ILE A N 1
ATOM 804 C CA . ILE A 1 97 ? -22.739 4.706 23.055 1.00 79.38 97 ILE A CA 1
ATOM 805 C C . ILE A 1 97 ? -22.676 4.861 24.577 1.00 79.38 97 ILE A C 1
ATOM 807 O O . ILE A 1 97 ? -23.726 4.910 25.216 1.00 79.38 97 ILE A O 1
ATOM 811 N N . ASN A 1 98 ? -21.485 5.056 25.146 1.00 80.56 98 ASN A N 1
ATOM 812 C CA . ASN A 1 98 ? -21.297 5.247 26.586 1.00 80.56 98 ASN A CA 1
ATOM 813 C C . ASN A 1 98 ? -22.113 6.422 27.136 1.00 80.56 98 ASN A C 1
ATOM 815 O O . ASN A 1 98 ? -22.790 6.278 28.153 1.00 80.56 98 ASN A O 1
ATOM 819 N N . LYS A 1 99 ? -22.126 7.559 26.430 1.00 84.81 99 LYS A N 1
ATOM 820 C CA . LYS A 1 99 ? -22.953 8.724 26.787 1.00 84.81 99 LYS A CA 1
ATOM 821 C C . LYS A 1 99 ? -24.458 8.446 26.708 1.00 84.81 99 LYS A C 1
ATOM 823 O O . LYS A 1 99 ? -25.224 9.079 27.426 1.00 84.81 99 LYS A O 1
ATOM 828 N N . ARG A 1 100 ? -24.913 7.547 25.826 1.00 79.56 100 ARG A N 1
ATOM 829 C CA . ARG A 1 100 ? -26.328 7.135 25.756 1.00 79.56 100 ARG A CA 1
ATOM 830 C C . ARG A 1 100 ? -26.689 6.192 26.900 1.00 79.56 100 ARG A C 1
ATOM 832 O O . ARG A 1 100 ? -27.728 6.381 27.523 1.00 79.56 100 ARG A O 1
ATOM 839 N N . ILE A 1 101 ? -25.824 5.224 27.203 1.00 75.12 101 ILE A N 1
ATOM 840 C CA . ILE A 1 101 ? -26.028 4.257 28.291 1.00 75.12 101 ILE A CA 1
ATOM 841 C C . ILE A 1 101 ? -26.033 4.963 29.651 1.00 75.12 101 ILE A C 1
ATOM 843 O O . ILE A 1 101 ? -26.887 4.663 30.485 1.00 75.12 101 ILE A O 1
ATOM 847 N N . SER A 1 102 ? -25.132 5.927 29.870 1.00 77.94 102 SER A N 1
ATOM 848 C CA . SER A 1 102 ? -25.030 6.646 31.146 1.00 77.94 102 SER A CA 1
ATOM 849 C C . SER A 1 102 ? -26.258 7.503 31.471 1.00 77.94 102 SER A C 1
ATOM 851 O O . SER A 1 102 ? -26.547 7.714 32.646 1.00 77.94 102 SER A O 1
ATOM 853 N N . LYS A 1 103 ? -27.029 7.937 30.463 1.00 83.62 103 LYS A N 1
ATOM 854 C CA . LYS A 1 103 ? -28.312 8.637 30.661 1.00 83.62 103 LYS A CA 1
ATOM 855 C C . LYS A 1 103 ? -29.407 7.738 31.235 1.00 83.62 103 LYS A C 1
ATOM 857 O O . LYS A 1 103 ? -30.387 8.248 31.770 1.00 83.62 103 LYS A O 1
ATOM 862 N N . ILE A 1 104 ? -29.285 6.415 31.106 1.00 79.19 104 ILE A N 1
ATOM 863 C CA . ILE A 1 104 ? -30.286 5.474 31.607 1.00 79.19 104 ILE A CA 1
ATOM 864 C C . ILE A 1 104 ? -29.954 5.146 33.073 1.00 79.19 104 ILE A C 1
ATOM 866 O O . ILE A 1 104 ? -28.892 4.573 33.348 1.00 79.19 104 ILE A O 1
ATOM 870 N N . PRO A 1 105 ? -30.856 5.437 34.032 1.00 84.12 105 PRO A N 1
ATOM 871 C CA . PRO A 1 105 ? -30.651 5.075 35.431 1.00 84.12 105 PRO A CA 1
ATOM 872 C C . PRO A 1 105 ? -30.368 3.577 35.579 1.00 84.12 105 PRO A C 1
ATOM 874 O O . PRO A 1 105 ? -30.979 2.758 34.889 1.00 84.12 105 PRO A O 1
ATOM 877 N N . ALA A 1 106 ? -29.472 3.199 36.495 1.00 77.56 106 ALA A N 1
ATOM 878 C CA . ALA A 1 106 ? -29.041 1.807 36.666 1.00 77.56 106 ALA A CA 1
ATOM 879 C C . ALA A 1 106 ? -30.220 0.835 36.867 1.00 77.56 106 ALA A C 1
ATOM 881 O O . ALA A 1 106 ? -30.267 -0.214 36.230 1.00 77.56 106 ALA A O 1
ATOM 882 N N . LYS A 1 107 ? -31.226 1.231 37.661 1.00 80.31 107 LYS A N 1
ATOM 883 C CA . LYS A 1 107 ? -32.458 0.449 37.870 1.00 80.31 107 LYS A CA 1
ATOM 884 C C . LYS A 1 107 ? -33.192 0.157 36.555 1.00 80.31 107 LYS A C 1
ATOM 886 O O . LYS A 1 107 ? -33.577 -0.977 36.298 1.00 80.31 107 LYS A O 1
ATOM 891 N N . ARG A 1 108 ? -33.330 1.164 35.684 1.00 79.44 108 ARG A N 1
ATOM 892 C CA . ARG A 1 108 ? -33.996 1.027 34.379 1.00 79.44 108 ARG A CA 1
ATOM 893 C C . ARG A 1 108 ? -33.182 0.173 33.405 1.00 79.44 108 ARG A C 1
ATOM 895 O O . ARG A 1 108 ? -33.772 -0.557 32.618 1.00 79.44 108 ARG A O 1
ATOM 902 N N . ARG A 1 109 ? -31.846 0.215 33.479 1.00 76.38 109 ARG A N 1
ATOM 903 C CA . ARG A 1 109 ? -30.972 -0.660 32.677 1.00 76.38 109 ARG A CA 1
ATOM 904 C C . ARG A 1 109 ? -31.207 -2.137 32.986 1.00 76.38 109 ARG A C 1
ATOM 906 O O . ARG A 1 109 ? -31.342 -2.916 32.053 1.00 76.38 109 ARG A O 1
ATOM 913 N N . VAL A 1 110 ? -31.333 -2.502 34.263 1.00 76.38 110 VAL A N 1
ATOM 914 C CA . VAL A 1 110 ? -31.635 -3.887 34.674 1.00 76.38 110 VAL A CA 1
ATOM 915 C C . VAL A 1 110 ? -32.989 -4.347 34.127 1.00 76.38 110 VAL A C 1
ATOM 917 O O . VAL A 1 110 ? -33.074 -5.425 33.550 1.00 76.38 110 VAL A O 1
ATOM 920 N N . VAL A 1 111 ? -34.025 -3.505 34.221 1.00 80.19 111 VAL A N 1
ATOM 921 C CA . VAL A 1 111 ? -35.361 -3.822 33.678 1.00 80.19 111 VAL A CA 1
ATOM 922 C C . VAL A 1 111 ? -35.319 -4.046 32.162 1.00 80.19 111 VAL A C 1
ATOM 924 O O . VAL A 1 111 ? -35.912 -4.998 31.663 1.00 80.19 111 VAL A O 1
ATOM 927 N N . LEU A 1 112 ? -34.599 -3.202 31.416 1.00 77.69 112 LEU A N 1
ATOM 928 C CA . LEU A 1 112 ? -34.447 -3.364 29.965 1.00 77.69 112 LEU A CA 1
ATOM 929 C C . LEU A 1 112 ? -33.680 -4.642 29.603 1.00 77.69 112 LEU A C 1
ATOM 931 O O . LEU A 1 112 ? -34.044 -5.317 28.643 1.00 77.69 112 LEU A O 1
ATOM 935 N N . LEU A 1 113 ? -32.644 -4.989 30.371 1.00 75.81 113 LEU A N 1
ATOM 936 C CA . LEU A 1 113 ? -31.905 -6.238 30.185 1.00 75.81 113 LEU A CA 1
ATOM 937 C C . LEU A 1 113 ? -32.803 -7.460 30.415 1.00 75.81 113 LEU A C 1
ATOM 939 O O . LEU A 1 113 ? -32.752 -8.393 29.620 1.00 75.81 113 LEU A O 1
ATOM 943 N N . GLU A 1 114 ? -33.673 -7.430 31.428 1.00 72.38 114 GLU A N 1
ATOM 944 C CA . GLU A 1 114 ? -34.667 -8.486 31.663 1.00 72.38 114 GLU A CA 1
ATOM 945 C C . GLU A 1 114 ? -35.660 -8.605 30.493 1.00 72.38 114 GLU A C 1
ATOM 947 O O . GLU A 1 114 ? -35.937 -9.703 30.023 1.00 72.38 114 GLU A O 1
ATOM 952 N N . GLN A 1 115 ? -36.147 -7.485 29.948 1.00 78.19 115 GLN A N 1
ATOM 953 C CA . GLN A 1 115 ? -37.042 -7.498 28.780 1.00 78.19 115 GLN A CA 1
ATOM 954 C C . GLN A 1 115 ? -36.370 -8.074 27.526 1.00 78.19 115 GLN A C 1
ATOM 956 O O . GLN A 1 115 ? -36.990 -8.832 26.779 1.00 78.19 115 GLN A O 1
ATOM 961 N N . ILE A 1 116 ? -35.105 -7.721 27.275 1.00 74.50 116 ILE A N 1
ATOM 962 C CA . ILE A 1 116 ? -34.321 -8.291 26.170 1.00 74.50 116 ILE A CA 1
ATOM 963 C C . ILE A 1 116 ? -34.155 -9.795 26.386 1.00 74.50 116 ILE A C 1
ATOM 965 O O . ILE A 1 116 ? -34.374 -10.575 25.465 1.00 74.50 116 ILE A O 1
ATOM 969 N N . ARG A 1 117 ? -33.838 -10.211 27.612 1.00 63.53 117 ARG A N 1
ATOM 970 C CA . ARG A 1 117 ? -33.680 -11.616 27.988 1.00 63.53 117 ARG A CA 1
ATOM 971 C C . ARG A 1 117 ? -34.953 -12.435 27.768 1.00 63.53 117 ARG A C 1
ATOM 973 O O . ARG A 1 117 ? -34.884 -13.508 27.172 1.00 63.53 117 ARG A O 1
ATOM 980 N N . GLN A 1 118 ? -36.108 -11.903 28.170 1.00 71.38 118 GLN A N 1
ATOM 981 C CA . GLN A 1 118 ? -37.414 -12.517 27.912 1.00 71.38 118 GLN A CA 1
ATOM 982 C C . GLN A 1 118 ? -37.660 -12.702 26.409 1.00 71.38 118 GLN A C 1
ATOM 984 O O . GLN A 1 118 ? -38.095 -13.770 25.985 1.00 71.38 118 GLN A O 1
ATOM 989 N N . LYS A 1 119 ? -37.306 -11.706 25.583 1.00 75.12 119 LYS A N 1
ATOM 990 C CA . LYS A 1 119 ? -37.389 -11.811 24.115 1.00 75.12 119 LYS A CA 1
ATOM 991 C C . LYS A 1 119 ? -36.411 -12.829 23.515 1.00 75.12 119 LYS A C 1
ATOM 993 O O . LYS A 1 119 ? -36.688 -13.360 22.446 1.00 75.12 119 LYS A O 1
ATOM 998 N N . MET A 1 120 ? -35.292 -13.104 24.187 1.00 61.91 120 MET A N 1
ATOM 999 C CA . MET A 1 120 ? -34.280 -14.081 23.761 1.00 61.91 120 MET A CA 1
ATOM 1000 C C . MET A 1 120 ? -34.578 -15.520 24.227 1.00 61.91 120 MET A C 1
ATOM 1002 O O . MET A 1 120 ? -33.846 -16.435 23.857 1.00 61.91 120 MET A O 1
ATOM 1006 N N . GLY A 1 121 ? -35.647 -15.742 25.003 1.00 60.62 121 GLY A N 1
ATOM 1007 C CA . GLY A 1 121 ? -36.101 -17.078 25.410 1.00 60.62 121 GLY A CA 1
ATOM 1008 C C . GLY A 1 121 ? -35.355 -17.697 26.599 1.00 60.62 121 GLY A C 1
ATOM 1009 O O . GLY A 1 121 ? -35.473 -18.897 26.837 1.00 60.62 121 GLY A O 1
ATOM 1010 N N . GLU A 1 122 ? -34.591 -16.916 27.367 1.00 60.88 122 GLU A N 1
ATOM 1011 C CA . GLU A 1 122 ? -33.902 -17.420 28.561 1.00 60.88 122 GLU A CA 1
ATOM 1012 C C . GLU A 1 122 ? -34.804 -17.305 29.805 1.00 60.88 122 GLU A C 1
ATOM 1014 O O . GLU A 1 122 ? -35.096 -16.207 30.267 1.00 60.88 122 GLU A O 1
ATOM 1019 N N . GLN A 1 123 ? -35.238 -18.441 30.367 1.00 54.62 123 GLN A N 1
ATOM 1020 C CA . GLN A 1 123 ? -36.226 -18.507 31.464 1.00 54.62 123 GLN A CA 1
ATOM 1021 C C . GLN A 1 123 ? -35.664 -18.355 32.891 1.00 54.62 123 GLN A C 1
ATOM 1023 O O . GLN A 1 123 ? -36.418 -18.416 33.861 1.00 54.62 123 GLN A O 1
ATOM 1028 N N . GLN A 1 124 ? -34.354 -18.197 33.078 1.00 58.31 124 GLN A N 1
ATOM 1029 C CA . GLN A 1 124 ? -33.815 -18.058 34.436 1.00 58.31 124 GLN A CA 1
ATOM 1030 C C . GLN A 1 124 ? -34.027 -16.621 34.951 1.00 58.31 124 GLN A C 1
ATOM 1032 O O . GLN A 1 124 ? -33.876 -15.690 34.176 1.00 58.31 124 GLN A O 1
ATOM 1037 N N . PRO A 1 125 ? -34.344 -16.390 36.237 1.00 53.69 125 PRO A N 1
ATOM 1038 C CA . PRO A 1 125 ? -34.427 -15.037 36.796 1.00 53.69 125 PRO A CA 1
ATOM 1039 C C . PRO A 1 125 ? -33.043 -14.373 36.845 1.00 53.69 125 PRO A C 1
ATOM 1041 O O . PRO A 1 125 ? -32.028 -15.062 36.998 1.00 53.69 125 PRO A O 1
ATOM 1044 N N . ILE A 1 126 ? -32.957 -13.041 36.719 1.00 50.53 126 ILE A N 1
ATOM 1045 C CA . ILE A 1 126 ? -31.715 -12.301 37.006 1.00 50.53 126 ILE A CA 1
ATOM 1046 C C . ILE A 1 126 ? -31.486 -12.329 38.528 1.00 50.53 126 ILE A C 1
ATOM 1048 O O . ILE A 1 126 ? -31.852 -11.416 39.264 1.00 50.53 126 ILE A O 1
ATOM 1052 N N . ARG A 1 127 ? -30.892 -13.414 39.042 1.00 47.59 127 ARG A N 1
ATOM 1053 C CA . ARG A 1 127 ? -30.236 -13.389 40.360 1.00 47.59 127 ARG A CA 1
ATOM 1054 C C . ARG A 1 127 ? -29.008 -12.494 40.219 1.00 47.59 127 ARG A C 1
ATOM 1056 O O . ARG A 1 127 ? -28.416 -12.511 39.145 1.00 47.59 127 ARG A O 1
ATOM 1063 N N . ARG A 1 128 ? -28.654 -11.704 41.251 1.00 44.59 128 ARG A N 1
ATOM 1064 C CA . ARG A 1 128 ? -27.464 -10.821 41.262 1.00 44.59 128 ARG A CA 1
ATOM 1065 C C . ARG A 1 128 ? -26.329 -11.505 40.496 1.00 44.59 128 ARG A C 1
ATOM 1067 O O . ARG A 1 128 ? -25.769 -12.480 40.993 1.00 44.59 128 ARG A O 1
ATOM 1074 N N . PHE A 1 129 ? -26.069 -11.056 39.269 1.00 44.72 129 PHE A N 1
ATOM 1075 C CA . PHE A 1 129 ? -25.112 -11.724 38.406 1.00 44.72 129 PHE A CA 1
ATOM 1076 C C . PHE A 1 129 ? -23.736 -11.549 39.044 1.00 44.72 129 PHE A C 1
ATOM 1078 O O . PHE A 1 129 ? -23.142 -10.476 38.973 1.00 44.72 129 PHE A O 1
ATOM 1085 N N . GLY A 1 130 ? -23.203 -12.606 39.656 1.00 43.19 130 GLY A N 1
ATOM 1086 C CA . GLY A 1 130 ? -21.756 -12.719 39.758 1.00 43.19 130 GLY A CA 1
ATOM 1087 C C . GLY A 1 130 ? -21.224 -12.680 38.328 1.00 43.19 130 GLY A C 1
ATOM 1088 O O . GLY A 1 130 ? -21.767 -13.384 37.475 1.00 43.19 130 GLY A O 1
ATOM 1089 N N . GLY A 1 131 ? -20.212 -11.853 38.044 1.00 47.69 131 GLY A N 1
ATOM 1090 C CA . GLY A 1 131 ? -19.711 -11.626 36.677 1.00 47.69 131 GLY A CA 1
ATOM 1091 C C . GLY A 1 131 ? -19.501 -12.911 35.860 1.00 47.69 131 GLY A C 1
ATOM 1092 O O . GLY A 1 131 ? -19.725 -12.919 34.656 1.00 47.69 131 GLY A O 1
ATOM 1093 N N . TYR A 1 132 ? -19.211 -14.032 36.529 1.00 47.34 132 TYR A N 1
ATOM 1094 C CA . TYR A 1 132 ? -19.130 -15.373 35.949 1.00 47.34 132 TYR A CA 1
ATOM 1095 C C . TYR A 1 132 ? -20.367 -15.811 35.140 1.00 47.34 132 TYR A C 1
ATOM 1097 O O . TYR A 1 132 ? -20.225 -16.437 34.097 1.00 47.34 132 TYR A O 1
ATOM 1105 N N . GLN A 1 133 ? -21.586 -15.489 35.575 1.00 49.84 133 GLN A N 1
ATOM 1106 C CA . GLN A 1 133 ? -22.810 -15.915 34.886 1.00 49.84 133 GLN A CA 1
ATOM 1107 C C . GLN A 1 133 ? -23.092 -15.081 33.622 1.00 49.84 133 GLN A C 1
ATOM 1109 O O . GLN A 1 133 ? -23.562 -15.635 32.629 1.00 49.84 133 GLN A O 1
ATOM 1114 N N . VAL A 1 134 ? -22.736 -13.788 33.620 1.00 49.38 134 VAL A N 1
ATOM 1115 C CA . VAL A 1 134 ? -22.749 -12.952 32.402 1.00 49.38 134 VAL A CA 1
ATOM 1116 C C . VAL A 1 134 ? -21.679 -13.442 31.434 1.00 49.38 134 VAL A C 1
ATOM 1118 O O . VAL A 1 134 ? -21.972 -13.625 30.258 1.00 49.38 134 VAL A O 1
ATOM 1121 N N . ILE A 1 135 ? -20.476 -13.746 31.936 1.00 54.62 135 ILE A N 1
ATOM 1122 C CA . ILE A 1 135 ? -19.396 -14.344 31.142 1.00 54.62 135 ILE A CA 1
ATOM 1123 C C . ILE A 1 135 ? -19.872 -15.646 30.492 1.00 54.62 135 ILE A C 1
ATOM 1125 O O . ILE A 1 135 ? -19.739 -15.786 29.284 1.00 54.62 135 ILE A O 1
ATOM 1129 N N . ARG A 1 136 ? -20.519 -16.551 31.238 1.00 52.38 136 ARG A N 1
ATOM 1130 C CA . ARG A 1 136 ? -20.996 -17.843 30.713 1.00 52.38 136 ARG A CA 1
ATOM 1131 C C . ARG A 1 136 ? -22.094 -17.694 29.653 1.00 52.38 136 ARG A C 1
ATOM 1133 O O . ARG A 1 136 ? -22.076 -18.406 28.652 1.00 52.38 136 ARG A O 1
ATOM 1140 N N . ALA A 1 137 ? -23.034 -16.763 29.837 1.00 56.41 137 ALA A N 1
ATOM 1141 C CA . ALA A 1 137 ? -24.067 -16.462 28.839 1.00 56.41 137 ALA A CA 1
ATOM 1142 C C . ALA A 1 137 ? -23.461 -15.832 27.570 1.00 56.41 137 ALA A C 1
ATOM 1144 O O . ALA A 1 137 ? -23.788 -16.228 26.449 1.00 56.41 137 ALA A O 1
ATOM 1145 N N . VAL A 1 138 ? -22.503 -14.915 27.740 1.00 59.16 138 VAL A N 1
ATOM 1146 C CA . VAL A 1 138 ? -21.735 -14.314 26.642 1.00 59.16 138 VAL A CA 1
ATOM 1147 C C . VAL A 1 138 ? -20.878 -15.364 25.929 1.00 59.16 138 VAL A C 1
ATOM 1149 O O . VAL A 1 138 ? -20.804 -15.347 24.705 1.00 59.16 138 VAL A O 1
ATOM 1152 N N . GLU A 1 139 ? -20.268 -16.309 26.643 1.00 59.72 139 GLU A N 1
ATOM 1153 C CA . GLU A 1 139 ? -19.497 -17.425 26.082 1.00 59.72 139 GLU A CA 1
ATOM 1154 C C . GLU A 1 139 ? -20.372 -18.389 25.280 1.00 59.72 139 GLU A C 1
ATOM 1156 O O . GLU A 1 139 ? -19.997 -18.771 24.172 1.00 59.72 139 GLU A O 1
ATOM 1161 N N . LEU A 1 140 ? -21.565 -18.729 25.774 1.00 64.88 140 LEU A N 1
ATOM 1162 C CA . LEU A 1 140 ? -22.533 -19.541 25.030 1.00 64.88 140 LEU A CA 1
ATOM 1163 C C . LEU A 1 140 ? -23.010 -18.823 23.760 1.00 64.88 140 LEU A C 1
ATOM 1165 O O . LEU A 1 140 ? -23.118 -19.444 22.698 1.00 64.88 140 LEU A O 1
ATOM 1169 N N . HIS A 1 141 ? -23.232 -17.507 23.828 1.00 60.97 141 HIS A N 1
ATOM 1170 C CA . HIS A 1 141 ? -23.569 -16.708 22.652 1.00 60.97 141 HIS A CA 1
ATOM 1171 C C . HIS A 1 141 ? -22.391 -16.611 21.666 1.00 60.97 141 HIS A C 1
ATOM 1173 O O . HIS A 1 141 ? -22.585 -16.787 20.461 1.00 60.97 141 HIS A O 1
ATOM 1179 N N . LYS A 1 142 ? -21.158 -16.443 22.168 1.00 55.50 142 LYS A N 1
ATOM 1180 C CA . LYS A 1 142 ? -19.911 -16.504 21.384 1.00 55.50 142 LYS A CA 1
ATOM 1181 C C . LYS A 1 142 ? -19.737 -17.865 20.708 1.00 55.50 142 LYS A C 1
ATOM 1183 O O . LYS A 1 142 ? -19.326 -17.899 19.554 1.00 55.50 142 LYS A O 1
ATOM 1188 N N . GLY A 1 143 ? -20.066 -18.968 21.382 1.00 61.16 143 GLY A N 1
ATOM 1189 C CA . GLY A 1 143 ? -20.009 -20.324 20.829 1.00 61.16 143 GLY A CA 1
ATOM 1190 C C . GLY A 1 143 ? -20.977 -20.520 19.661 1.00 61.16 143 GLY A C 1
ATOM 1191 O O . GLY A 1 143 ? -20.567 -20.967 18.591 1.00 61.16 143 GLY A O 1
ATOM 1192 N N . LYS A 1 144 ? -22.239 -20.094 19.819 1.00 60.03 144 LYS A N 1
ATOM 1193 C CA . LYS A 1 144 ? -23.243 -20.146 18.739 1.00 60.03 144 LYS A CA 1
ATOM 1194 C C . LYS A 1 144 ? -22.869 -19.247 17.555 1.00 60.03 144 LYS A C 1
ATOM 1196 O O . LYS A 1 144 ? -22.976 -19.676 16.409 1.00 60.03 144 LYS A O 1
ATOM 1201 N N . GLN A 1 145 ? -22.371 -18.035 17.817 1.00 56.94 145 GLN A N 1
ATOM 1202 C CA . GLN A 1 145 ? -21.903 -17.137 16.756 1.00 56.94 145 GLN A CA 1
ATOM 1203 C C . GLN A 1 145 ? -20.630 -17.650 16.069 1.00 56.94 145 GLN A C 1
ATOM 1205 O O . GLN A 1 145 ? -20.507 -17.486 14.860 1.00 56.94 145 GLN A O 1
ATOM 1210 N N . LYS A 1 146 ? -19.699 -18.297 16.788 1.00 59.19 146 LYS A N 1
ATOM 1211 C CA . LYS A 1 146 ? -18.522 -18.950 16.189 1.00 59.19 146 LYS A CA 1
ATOM 1212 C C . LYS A 1 146 ? -18.924 -20.076 15.246 1.00 59.19 146 LYS A C 1
ATOM 1214 O O . LYS A 1 146 ? -18.434 -20.091 14.130 1.00 59.19 146 LYS A O 1
ATOM 1219 N N . LEU A 1 147 ? -19.864 -20.940 15.632 1.00 58.00 147 LEU A N 1
ATOM 1220 C CA . LEU A 1 147 ? -20.400 -21.978 14.741 1.00 58.00 147 LEU A CA 1
ATOM 1221 C C . LEU A 1 147 ? -21.008 -21.384 13.459 1.00 58.00 147 LEU A C 1
ATOM 1223 O O . LEU A 1 147 ? -20.771 -21.889 12.363 1.00 58.00 147 LEU A O 1
ATOM 1227 N N . GLN A 1 148 ? -21.732 -20.269 13.580 1.00 56.28 148 GLN A N 1
ATOM 1228 C CA . GLN A 1 148 ? -22.307 -19.565 12.433 1.00 56.28 148 GLN A CA 1
ATOM 1229 C C . GLN A 1 148 ? -21.237 -18.858 11.574 1.00 56.28 148 GLN A C 1
ATOM 1231 O O . GLN A 1 148 ? -21.333 -18.843 10.347 1.00 56.28 148 GLN A O 1
ATOM 1236 N N . LYS A 1 149 ? -20.186 -18.307 12.198 1.00 55.97 149 LYS A N 1
ATOM 1237 C CA . LYS A 1 149 ? -19.035 -17.697 11.512 1.00 55.97 149 LYS A CA 1
ATOM 1238 C C . LYS A 1 149 ? -18.132 -18.729 10.842 1.00 55.97 149 LYS A C 1
ATOM 1240 O O . LYS A 1 149 ? -17.663 -18.445 9.750 1.00 55.97 149 LYS A O 1
ATOM 1245 N N . ASP A 1 150 ? -17.931 -19.907 11.424 1.00 58.25 150 ASP A N 1
ATOM 1246 C CA . ASP A 1 150 ? -17.134 -20.993 10.839 1.00 58.25 150 ASP A CA 1
ATOM 1247 C C . ASP A 1 150 ? -17.826 -21.588 9.611 1.00 58.25 150 ASP A C 1
ATOM 1249 O O . ASP A 1 150 ? -17.171 -21.856 8.606 1.00 58.25 150 ASP A O 1
ATOM 1253 N N . TRP A 1 151 ? -19.158 -21.716 9.640 1.00 54.38 151 TRP A N 1
ATOM 1254 C CA . TRP A 1 151 ? -19.963 -21.997 8.446 1.00 54.38 151 TRP A CA 1
ATOM 1255 C C . TRP A 1 151 ? -19.699 -20.960 7.339 1.00 54.38 151 TRP A C 1
ATOM 1257 O O . TRP A 1 151 ? -19.438 -21.319 6.191 1.00 54.38 151 TRP A O 1
ATOM 1267 N N . LEU A 1 152 ? -19.724 -19.664 7.679 1.00 53.50 152 LEU A N 1
ATOM 1268 C CA . LEU A 1 152 ? -19.549 -18.580 6.702 1.00 53.50 152 LEU A CA 1
ATOM 1269 C C . LEU A 1 152 ? -18.094 -18.470 6.221 1.00 53.50 152 LEU A C 1
ATOM 1271 O O . LEU A 1 152 ? -17.850 -18.128 5.066 1.00 53.50 152 LEU A O 1
ATOM 1275 N N . ALA A 1 153 ? -17.127 -18.779 7.084 1.00 55.69 153 ALA A N 1
ATOM 1276 C CA . ALA A 1 153 ? -15.710 -18.807 6.759 1.00 55.69 153 ALA A CA 1
ATOM 1277 C C . ALA A 1 153 ? -15.379 -19.982 5.831 1.00 55.69 153 ALA A C 1
ATOM 1279 O O . ALA A 1 153 ? -14.654 -19.774 4.859 1.00 55.69 153 ALA A O 1
ATOM 1280 N N . LYS A 1 154 ? -15.968 -21.167 6.055 1.00 55.28 154 LYS A N 1
ATOM 1281 C CA . LYS A 1 154 ? -15.869 -22.314 5.135 1.00 55.28 154 LYS A CA 1
ATOM 1282 C C . LYS A 1 154 ? -16.407 -21.968 3.744 1.00 55.28 154 LYS A C 1
ATOM 1284 O O . LYS A 1 154 ? -15.703 -22.195 2.770 1.00 55.28 154 LYS A O 1
ATOM 1289 N N . LEU A 1 155 ? -17.554 -21.288 3.658 1.00 49.75 155 LEU A N 1
ATOM 1290 C CA . LEU A 1 155 ? -18.070 -20.741 2.391 1.00 49.75 155 LEU A CA 1
ATOM 1291 C C . LEU A 1 155 ? -17.141 -19.689 1.756 1.00 49.75 155 LEU A C 1
ATOM 1293 O O . LEU A 1 155 ? -17.125 -19.535 0.541 1.00 49.75 155 LEU A O 1
ATOM 1297 N N . SER A 1 156 ? -16.366 -18.949 2.555 1.00 48.56 156 SER A N 1
ATOM 1298 C CA . SER A 1 156 ? -15.452 -17.916 2.044 1.00 48.56 156 SER A CA 1
ATOM 1299 C C . SER A 1 156 ? -14.103 -18.450 1.552 1.00 48.56 156 SER A C 1
ATOM 1301 O O . SER A 1 156 ? -13.442 -17.775 0.766 1.00 48.56 156 SER A O 1
ATOM 1303 N N . ILE A 1 157 ? -13.683 -19.638 2.002 1.00 50.38 157 ILE A N 1
ATOM 1304 C CA . ILE A 1 157 ? -12.437 -20.275 1.550 1.00 50.38 157 ILE A CA 1
ATOM 1305 C C . ILE A 1 157 ? -12.592 -20.785 0.110 1.00 50.38 157 ILE A C 1
ATOM 1307 O O . ILE A 1 157 ? -11.654 -20.633 -0.670 1.00 50.38 157 ILE A O 1
ATOM 1311 N N . ASP A 1 158 ? -13.789 -21.234 -0.282 1.00 49.50 158 ASP A N 1
ATOM 1312 C CA . ASP A 1 158 ? -14.095 -21.591 -1.677 1.00 49.50 158 ASP A CA 1
ATOM 1313 C C . ASP A 1 158 ? -13.959 -20.399 -2.644 1.00 49.50 158 ASP A C 1
ATOM 1315 O O . ASP A 1 158 ? -13.656 -20.578 -3.819 1.00 49.50 158 ASP A O 1
ATOM 1319 N N . VAL A 1 159 ? -14.087 -19.158 -2.158 1.00 47.91 159 VAL A N 1
ATOM 1320 C CA . VAL A 1 159 ? -13.971 -17.944 -2.992 1.00 47.91 159 VAL A CA 1
ATOM 1321 C C . VAL A 1 159 ? -12.510 -17.591 -3.321 1.00 47.91 159 VAL A C 1
ATOM 1323 O O . VAL A 1 159 ? -12.255 -16.879 -4.287 1.00 47.91 159 VAL A O 1
ATOM 1326 N N . ASN A 1 160 ? -11.531 -18.120 -2.578 1.00 50.34 160 ASN A N 1
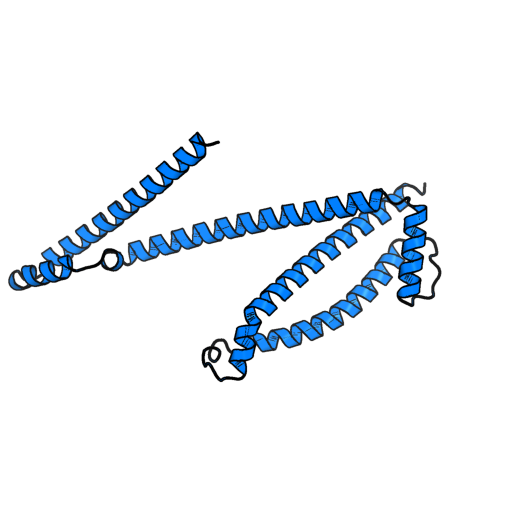ATOM 1327 C CA . ASN A 1 160 ? -10.104 -17.963 -2.905 1.00 50.34 160 ASN A CA 1
ATOM 1328 C C . ASN A 1 160 ? -9.600 -19.027 -3.901 1.00 50.34 160 ASN A C 1
ATOM 1330 O O . ASN A 1 160 ? -8.427 -19.026 -4.279 1.00 50.34 160 ASN A O 1
ATOM 1334 N N . PHE A 1 161 ? -10.471 -19.943 -4.326 1.00 45.56 161 PHE A N 1
ATOM 1335 C CA . PHE A 1 161 ? -10.165 -20.968 -5.310 1.00 45.56 161 PHE A CA 1
ATOM 1336 C C . PHE A 1 161 ? -10.377 -20.376 -6.719 1.00 45.56 161 PHE A C 1
ATOM 1338 O O . PHE A 1 161 ? -11.497 -20.240 -7.198 1.00 45.56 161 PHE A O 1
ATOM 1345 N N . HIS A 1 162 ? -9.265 -20.021 -7.376 1.00 44.06 162 HIS A N 1
ATOM 1346 C CA . HIS A 1 162 ? -9.120 -19.693 -8.809 1.00 44.06 162 HIS A CA 1
ATOM 1347 C C . HIS A 1 162 ? -9.108 -18.220 -9.252 1.00 44.06 162 HIS A C 1
ATOM 1349 O O . HIS A 1 162 ? -9.889 -17.790 -10.098 1.00 44.06 162 HIS A O 1
ATOM 1355 N N . ASP A 1 163 ? -8.022 -17.539 -8.879 1.00 50.50 163 ASP A N 1
ATOM 1356 C CA . ASP A 1 163 ? -7.507 -16.290 -9.473 1.00 50.50 163 ASP A CA 1
ATOM 1357 C C . ASP A 1 163 ? -7.154 -16.369 -10.986 1.00 50.50 163 ASP A C 1
ATOM 1359 O O . ASP A 1 163 ? -6.698 -15.398 -11.580 1.00 50.50 163 ASP A O 1
ATOM 1363 N N . LYS A 1 164 ? -7.344 -17.520 -11.654 1.00 52.69 164 LYS A N 1
ATOM 1364 C CA . LYS A 1 164 ? -6.950 -17.726 -13.067 1.00 52.69 164 LYS A CA 1
ATOM 1365 C C . LYS A 1 164 ? -8.115 -17.813 -14.064 1.00 52.69 164 LYS A C 1
ATOM 1367 O O . LYS A 1 164 ? -7.867 -17.770 -15.262 1.00 52.69 164 LYS A O 1
ATOM 1372 N N . ASN A 1 165 ? -9.368 -17.872 -13.597 1.00 48.75 165 ASN A N 1
ATOM 1373 C CA . ASN A 1 165 ? -10.556 -18.063 -14.453 1.00 48.75 165 ASN A CA 1
ATOM 1374 C C . ASN A 1 165 ? -11.626 -16.954 -14.313 1.00 48.75 165 ASN A C 1
ATOM 1376 O O . ASN A 1 165 ? -12.751 -17.117 -14.788 1.00 48.75 165 ASN A O 1
ATOM 1380 N N . LEU A 1 166 ? -11.309 -15.834 -13.653 1.00 50.34 166 LEU A N 1
ATOM 1381 C CA . LEU A 1 166 ? -12.254 -14.748 -13.325 1.00 50.34 166 LEU A CA 1
ATOM 1382 C C . LEU A 1 166 ? -12.486 -13.724 -14.457 1.00 50.34 166 LEU A C 1
ATOM 1384 O O . LEU A 1 166 ? -13.259 -12.790 -14.280 1.00 50.34 166 LEU A O 1
ATOM 1388 N N . SER A 1 167 ? -11.852 -13.885 -15.622 1.00 53.97 167 SER A N 1
ATOM 1389 C CA . SER A 1 167 ? -11.811 -12.875 -16.694 1.00 53.97 167 SER A CA 1
ATOM 1390 C C . SER A 1 167 ? -12.709 -13.155 -17.911 1.00 53.97 167 SER A C 1
ATOM 1392 O O . SER A 1 167 ? -12.574 -12.480 -18.930 1.00 53.97 167 SER A O 1
ATOM 1394 N N . ARG A 1 168 ? -13.636 -14.124 -17.852 1.00 54.94 168 ARG A N 1
ATOM 1395 C CA . ARG A 1 168 ? -14.534 -14.434 -18.985 1.00 54.94 168 ARG A CA 1
ATOM 1396 C C . ARG A 1 168 ? -15.962 -13.911 -18.746 1.00 54.94 168 ARG A C 1
ATOM 1398 O O . ARG A 1 168 ? -16.597 -14.393 -17.815 1.00 54.94 168 ARG A O 1
ATOM 1405 N N . PRO A 1 169 ? -16.507 -13.017 -19.598 1.00 57.19 169 PRO A N 1
ATOM 1406 C CA . PRO A 1 169 ? -17.796 -12.330 -19.394 1.00 57.19 169 PRO A CA 1
ATOM 1407 C C . PRO A 1 169 ? -19.033 -13.229 -19.211 1.00 57.19 169 PRO A C 1
ATOM 1409 O O . PRO A 1 169 ? -20.037 -12.764 -18.686 1.00 57.19 169 PRO A O 1
ATOM 1412 N N . ASN A 1 170 ? -18.949 -14.519 -19.563 1.00 60.81 170 ASN A N 1
ATOM 1413 C CA . ASN A 1 170 ? -20.057 -15.481 -19.481 1.00 60.81 170 ASN A CA 1
ATOM 1414 C C . ASN A 1 170 ? -19.771 -16.697 -18.576 1.00 60.81 170 ASN A C 1
ATOM 1416 O O . ASN A 1 170 ? -20.477 -17.701 -18.663 1.00 60.81 170 ASN A O 1
ATOM 1420 N N . SER A 1 171 ? -18.728 -16.673 -17.739 1.00 53.38 171 SER A N 1
ATOM 1421 C CA . SER A 1 171 ? -18.491 -17.784 -16.810 1.00 53.38 171 SER A CA 1
ATOM 1422 C C . SER A 1 171 ? -19.359 -17.653 -15.547 1.00 53.38 171 SER A C 1
ATOM 1424 O O . SER A 1 171 ? -19.582 -16.540 -15.066 1.00 53.38 171 SER A O 1
ATOM 1426 N N . PRO A 1 172 ? -19.781 -18.771 -14.922 1.00 56.53 172 PRO A N 1
ATOM 1427 C CA . PRO A 1 172 ? -20.408 -18.757 -13.592 1.00 56.53 172 PRO A CA 1
ATOM 1428 C C . PRO A 1 172 ? -19.569 -18.002 -12.544 1.00 56.53 172 PRO A C 1
ATOM 1430 O O . PRO A 1 172 ? -20.098 -17.417 -11.601 1.00 56.53 172 PRO A O 1
ATOM 1433 N N . THR A 1 173 ? -18.250 -17.947 -12.750 1.00 55.06 173 THR A N 1
ATOM 1434 C CA . THR A 1 173 ? -17.302 -17.200 -11.918 1.00 55.06 173 THR A CA 1
ATOM 1435 C C . THR A 1 173 ? -17.348 -15.681 -12.132 1.00 55.06 173 THR A C 1
ATOM 1437 O O . THR A 1 173 ? -16.943 -14.945 -11.237 1.00 55.06 173 THR A O 1
ATOM 1440 N N . HIS A 1 174 ? -17.897 -15.170 -13.240 1.00 52.97 174 HIS A N 1
ATOM 1441 C CA . HIS A 1 174 ? -18.068 -13.728 -13.466 1.00 52.97 174 HIS A CA 1
ATOM 1442 C C . HIS A 1 174 ? -19.175 -13.121 -12.591 1.00 52.97 174 HIS A C 1
ATOM 1444 O O . HIS A 1 174 ? -19.075 -11.974 -12.148 1.00 52.97 174 HIS A O 1
ATOM 1450 N N . PHE A 1 175 ? -20.220 -13.893 -12.276 1.00 55.66 175 PHE A N 1
ATOM 1451 C CA . PHE A 1 175 ? -21.222 -13.474 -11.292 1.00 55.66 175 PHE A CA 1
ATOM 1452 C C . PHE A 1 175 ? -20.579 -13.295 -9.907 1.00 55.66 175 PHE A C 1
ATOM 1454 O O . PHE A 1 175 ? -20.822 -12.305 -9.215 1.00 55.66 175 PHE A O 1
ATOM 1461 N N . ILE A 1 176 ? -19.673 -14.212 -9.551 1.00 54.09 176 ILE A N 1
ATOM 1462 C CA . ILE A 1 176 ? -18.889 -14.143 -8.315 1.00 54.09 176 ILE A CA 1
ATOM 1463 C C . ILE A 1 176 ? -17.964 -12.918 -8.346 1.00 54.09 176 ILE A C 1
ATOM 1465 O O . ILE A 1 176 ? -17.954 -12.166 -7.373 1.00 54.09 176 ILE A O 1
ATOM 1469 N N . ALA A 1 177 ? -17.288 -12.641 -9.468 1.00 55.56 177 ALA A N 1
ATOM 1470 C CA . ALA A 1 177 ? -16.429 -11.464 -9.638 1.00 55.56 177 ALA A CA 1
ATOM 1471 C C . ALA A 1 177 ? -17.178 -10.138 -9.406 1.00 55.56 177 ALA A C 1
ATOM 1473 O O . ALA A 1 177 ? -16.714 -9.287 -8.646 1.00 55.56 177 ALA A O 1
ATOM 1474 N N . ASN A 1 178 ? -18.384 -9.993 -9.967 1.00 57.16 178 ASN A N 1
ATOM 1475 C CA . ASN A 1 178 ? -19.228 -8.809 -9.753 1.00 57.16 178 ASN A CA 1
ATOM 1476 C C . ASN A 1 178 ? -19.699 -8.655 -8.297 1.00 57.16 178 ASN A C 1
ATOM 1478 O O . ASN A 1 178 ? -19.976 -7.543 -7.846 1.00 57.16 178 ASN A O 1
ATOM 1482 N N . SER A 1 179 ? -19.758 -9.750 -7.538 1.00 62.06 179 SER A N 1
ATOM 1483 C CA . SER A 1 179 ? -20.076 -9.724 -6.109 1.00 62.06 179 SER A CA 1
ATOM 1484 C C . SER A 1 179 ? -18.864 -9.428 -5.211 1.00 62.06 179 SER A C 1
ATOM 1486 O O . SER A 1 179 ? -19.034 -9.143 -4.029 1.00 62.06 179 SER A O 1
ATOM 1488 N N . ILE A 1 180 ? -17.628 -9.417 -5.729 1.00 60.06 180 ILE A N 1
ATOM 1489 C CA . ILE A 1 180 ? -16.427 -9.176 -4.907 1.00 60.06 180 ILE A CA 1
ATOM 1490 C C . ILE A 1 180 ? -16.491 -7.829 -4.162 1.00 60.06 180 ILE A C 1
ATOM 1492 O O . ILE A 1 180 ? -16.243 -7.817 -2.952 1.00 60.06 180 ILE A O 1
ATOM 1496 N N . PRO A 1 181 ? -16.873 -6.693 -4.783 1.00 65.81 181 PRO A N 1
ATOM 1497 C CA . PRO A 1 181 ? -16.976 -5.427 -4.059 1.00 65.81 181 PRO A CA 1
ATOM 1498 C C . PRO A 1 181 ? -18.025 -5.457 -2.940 1.00 65.81 181 PRO A C 1
ATOM 1500 O O . PRO A 1 181 ? -17.805 -4.878 -1.872 1.00 65.81 181 PRO A O 1
ATOM 1503 N N . THR A 1 182 ? -19.151 -6.151 -3.147 1.00 66.12 182 THR A N 1
ATOM 1504 C CA . THR A 1 182 ? -20.193 -6.291 -2.121 1.00 66.12 182 THR A CA 1
ATOM 1505 C C . THR A 1 182 ? -19.732 -7.215 -0.995 1.00 66.12 182 THR A C 1
ATOM 1507 O O . THR A 1 182 ? -19.951 -6.895 0.172 1.00 66.12 182 THR A O 1
ATOM 1510 N N . LEU A 1 183 ? -18.990 -8.283 -1.301 1.00 65.38 183 LEU A N 1
ATOM 1511 C CA . LEU A 1 183 ? -18.366 -9.167 -0.311 1.00 65.38 183 LEU A CA 1
ATOM 1512 C C . LEU A 1 183 ? -17.289 -8.445 0.509 1.00 65.38 183 LEU A C 1
ATOM 1514 O O . LEU A 1 183 ? -17.238 -8.611 1.727 1.00 65.38 183 LEU A O 1
ATOM 1518 N N . ILE A 1 184 ? -16.463 -7.596 -0.112 1.00 69.88 184 ILE A N 1
ATOM 1519 C CA . ILE A 1 184 ? -15.469 -6.770 0.592 1.00 69.88 184 ILE A CA 1
ATOM 1520 C C . ILE A 1 184 ? -16.163 -5.776 1.530 1.00 69.88 184 ILE A C 1
ATOM 1522 O O . ILE A 1 184 ? -15.743 -5.643 2.684 1.00 69.88 184 ILE A O 1
ATOM 1526 N N . ARG A 1 185 ? -17.236 -5.112 1.075 1.00 68.88 185 ARG A N 1
ATOM 1527 C CA . ARG A 1 185 ?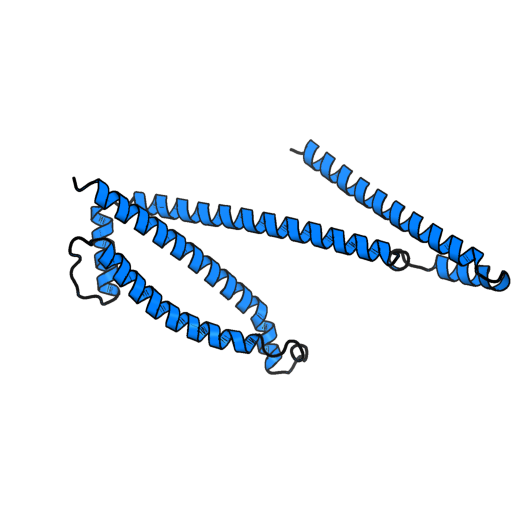 -18.053 -4.232 1.931 1.00 68.88 185 ARG A CA 1
ATOM 1528 C C . ARG A 1 185 ? -18.643 -5.003 3.105 1.00 68.88 185 ARG A C 1
ATOM 1530 O O . ARG A 1 185 ? -18.414 -4.612 4.244 1.00 68.88 185 ARG A O 1
ATOM 1537 N N . LYS A 1 186 ? -19.265 -6.153 2.849 1.00 70.94 186 LYS A N 1
ATOM 1538 C CA . LYS A 1 186 ? -19.844 -7.014 3.887 1.00 70.94 186 LYS A CA 1
ATOM 1539 C C . LYS A 1 186 ? -18.785 -7.512 4.878 1.00 70.94 186 LYS A C 1
ATOM 1541 O O . LYS A 1 186 ? -19.025 -7.546 6.079 1.00 70.94 186 LYS A O 1
ATOM 1546 N N . LYS A 1 187 ? -17.568 -7.822 4.415 1.00 73.62 187 LYS A N 1
ATOM 1547 C CA . LYS A 1 187 ? -16.419 -8.178 5.271 1.00 73.62 187 LYS A CA 1
ATOM 1548 C C . LYS A 1 187 ? -15.949 -6.999 6.127 1.00 73.62 187 LYS A C 1
ATOM 1550 O O . LYS A 1 187 ? -15.568 -7.196 7.280 1.00 73.62 187 LYS A O 1
ATOM 1555 N N . ALA A 1 188 ? -15.955 -5.783 5.584 1.00 70.00 188 ALA A N 1
ATOM 1556 C CA . ALA A 1 188 ? -15.634 -4.575 6.337 1.00 70.00 188 ALA A CA 1
ATOM 1557 C C . ALA A 1 188 ? -16.715 -4.252 7.383 1.00 70.00 188 ALA A C 1
ATOM 1559 O O . ALA A 1 188 ? -16.366 -3.916 8.513 1.00 70.00 188 ALA A O 1
ATOM 1560 N N . GLU A 1 189 ? -17.993 -4.420 7.038 1.00 72.00 189 GLU A N 1
ATOM 1561 C CA . GLU A 1 189 ? -19.138 -4.307 7.951 1.00 72.00 189 GLU A CA 1
ATOM 1562 C C . GLU A 1 189 ? -19.052 -5.340 9.075 1.00 72.00 189 GLU A C 1
ATOM 1564 O O . GLU A 1 189 ? -19.183 -4.979 10.238 1.00 72.00 189 GLU A O 1
ATOM 1569 N N . MET A 1 190 ? -18.724 -6.598 8.761 1.00 72.00 190 MET A N 1
ATOM 1570 C CA . MET A 1 190 ? -18.512 -7.632 9.778 1.00 72.00 190 MET A CA 1
ATOM 1571 C C . MET A 1 190 ? -17.358 -7.284 10.720 1.00 72.00 190 MET A C 1
ATOM 1573 O O . MET A 1 190 ? -17.515 -7.384 11.931 1.00 72.00 190 MET A O 1
ATOM 1577 N N . LYS A 1 191 ? -16.217 -6.816 10.196 1.00 76.38 191 LYS A N 1
ATOM 1578 C CA . LYS A 1 191 ? -15.088 -6.365 11.031 1.00 76.38 191 LYS A CA 1
ATOM 1579 C C . LYS A 1 191 ? -15.435 -5.149 11.890 1.00 76.38 191 LYS A C 1
ATOM 1581 O O . LYS A 1 191 ? -14.884 -4.986 12.977 1.00 76.38 191 LYS A O 1
ATOM 1586 N N . HIS A 1 192 ? -16.286 -4.255 11.390 1.00 74.00 192 HIS A N 1
ATOM 1587 C CA . HIS A 1 192 ? -16.786 -3.123 12.166 1.00 74.00 192 HIS A CA 1
ATOM 1588 C C . HIS A 1 192 ? -17.716 -3.613 13.278 1.00 74.00 192 HIS A C 1
ATOM 1590 O O . HIS A 1 192 ? -17.472 -3.282 14.434 1.00 74.00 192 HIS A O 1
ATOM 1596 N N . ALA A 1 193 ? -18.670 -4.492 12.967 1.00 75.75 193 ALA A N 1
ATOM 1597 C CA . ALA A 1 193 ? -19.550 -5.120 13.947 1.00 75.75 193 ALA A CA 1
ATOM 1598 C C . ALA A 1 193 ? -18.770 -5.892 15.028 1.00 75.75 193 ALA A C 1
ATOM 1600 O O . ALA A 1 193 ? -19.089 -5.770 16.206 1.00 75.75 193 ALA A O 1
ATOM 1601 N N . GLU A 1 194 ? -17.703 -6.610 14.661 1.00 73.81 194 GLU A N 1
ATOM 1602 C CA . GLU A 1 194 ? -16.785 -7.272 15.603 1.00 73.81 194 GLU A CA 1
ATOM 1603 C C . GLU A 1 194 ? -16.133 -6.282 16.567 1.00 73.81 194 GLU A C 1
ATOM 1605 O O . GLU A 1 194 ? -16.149 -6.495 17.775 1.00 73.81 194 GLU A O 1
ATOM 1610 N N . LYS A 1 195 ? -15.610 -5.163 16.055 1.00 75.81 195 LYS A N 1
ATOM 1611 C CA . LYS A 1 195 ? -15.029 -4.120 16.910 1.00 75.81 195 LYS A CA 1
ATOM 1612 C C . LYS A 1 195 ? -16.058 -3.460 17.817 1.00 75.81 195 LYS A C 1
ATOM 1614 O O . LYS A 1 195 ? -15.732 -3.134 18.954 1.00 75.81 195 LYS A O 1
ATOM 1619 N N . MET A 1 196 ? -17.281 -3.255 17.334 1.00 72.44 196 MET A N 1
ATOM 1620 C CA . MET A 1 196 ? -18.366 -2.721 18.161 1.00 72.44 196 MET A CA 1
ATOM 1621 C C . MET A 1 196 ? -18.753 -3.710 19.266 1.00 72.44 196 MET A C 1
ATOM 1623 O O . MET A 1 196 ? -18.950 -3.297 20.402 1.00 72.44 196 MET A O 1
ATOM 1627 N N . GLN A 1 197 ? -18.749 -5.014 18.981 1.00 73.25 197 GLN A N 1
ATOM 1628 C CA . GLN A 1 197 ? -18.948 -6.052 19.996 1.00 73.25 197 GLN A CA 1
ATOM 1629 C C . GLN A 1 197 ? -17.798 -6.123 21.015 1.00 73.25 197 GLN A C 1
ATOM 1631 O O . GLN A 1 197 ? -18.054 -6.323 22.202 1.00 73.25 197 GLN A O 1
ATOM 1636 N N . GLU A 1 198 ? -16.539 -5.962 20.592 1.00 77.44 198 GLU A N 1
ATOM 1637 C CA . GLU A 1 198 ? -15.387 -5.860 21.507 1.00 77.44 198 GLU A CA 1
ATOM 1638 C C . GLU A 1 198 ? -15.521 -4.647 22.436 1.00 77.44 198 GLU A C 1
ATOM 1640 O O . GLU A 1 198 ? -15.280 -4.750 23.639 1.00 77.44 198 GLU A O 1
ATOM 1645 N N . ILE A 1 199 ? -15.957 -3.512 21.886 1.00 73.44 199 ILE A N 1
ATOM 1646 C CA . ILE A 1 199 ? -16.266 -2.300 22.643 1.00 73.44 199 ILE A CA 1
ATOM 1647 C C . ILE A 1 199 ? -17.368 -2.557 23.669 1.00 73.44 199 ILE A C 1
ATOM 1649 O O . ILE A 1 199 ? -17.179 -2.240 24.842 1.00 73.44 199 ILE A O 1
ATOM 1653 N N . ASP A 1 200 ? -18.490 -3.136 23.243 1.00 72.25 200 ASP A N 1
ATOM 1654 C CA . ASP A 1 200 ? -19.618 -3.429 24.126 1.00 72.25 200 ASP A CA 1
ATOM 1655 C C . ASP A 1 200 ? -19.203 -4.410 25.232 1.00 72.25 200 ASP A C 1
ATOM 1657 O O . ASP A 1 200 ? -19.554 -4.214 26.395 1.00 72.25 200 ASP A O 1
ATOM 1661 N N . SER A 1 201 ? -18.371 -5.406 24.907 1.00 68.88 201 SER A N 1
ATOM 1662 C CA . SER A 1 201 ? -17.801 -6.342 25.888 1.00 68.88 201 SER A CA 1
ATOM 1663 C C . SER A 1 201 ? -16.923 -5.619 26.913 1.00 68.88 201 SER A C 1
ATOM 1665 O O . SER A 1 201 ? -17.112 -5.792 28.112 1.00 68.88 201 SER A O 1
ATOM 1667 N N . SER A 1 202 ? -16.023 -4.740 26.461 1.00 73.31 202 SER A N 1
ATOM 1668 C CA . SER A 1 202 ? -15.163 -3.950 27.352 1.00 73.31 202 SER A CA 1
ATOM 1669 C C . SER A 1 202 ? -15.968 -3.019 28.268 1.00 73.31 202 SER A C 1
ATOM 1671 O O . SER A 1 202 ? -15.616 -2.848 29.434 1.00 73.31 202 SER A O 1
ATOM 1673 N N . ILE A 1 203 ? -17.065 -2.439 27.771 1.00 69.38 203 ILE A N 1
ATOM 1674 C CA . ILE A 1 203 ? -17.978 -1.615 28.577 1.00 69.38 203 ILE A CA 1
ATOM 1675 C C . ILE A 1 203 ? -18.660 -2.466 29.654 1.00 69.38 203 ILE A C 1
ATOM 1677 O O . ILE A 1 203 ? -18.771 -2.029 30.801 1.00 69.38 203 ILE A O 1
ATOM 1681 N N . MET A 1 204 ? -19.095 -3.679 29.304 1.00 65.31 204 MET A N 1
ATOM 1682 C CA . MET A 1 204 ? -19.708 -4.609 30.253 1.00 65.31 204 MET A CA 1
ATOM 1683 C C . MET A 1 204 ? -18.715 -5.079 31.320 1.00 65.31 204 MET A C 1
ATOM 1685 O O . MET A 1 204 ? -19.095 -5.145 32.488 1.00 65.31 204 MET A O 1
ATOM 1689 N N . ASP A 1 205 ? -17.452 -5.322 30.960 1.00 63.28 205 ASP A N 1
ATOM 1690 C CA . ASP A 1 205 ? -16.393 -5.702 31.904 1.00 63.28 205 ASP A CA 1
ATOM 1691 C C . ASP A 1 205 ? -16.111 -4.584 32.915 1.00 63.28 205 ASP A C 1
ATOM 1693 O O . ASP A 1 205 ? -16.078 -4.834 34.121 1.00 63.28 205 ASP A O 1
ATOM 1697 N N . ILE A 1 206 ? -15.998 -3.333 32.448 1.00 64.81 206 ILE A N 1
ATOM 1698 C CA . ILE A 1 206 ? -15.856 -2.157 33.323 1.00 64.81 206 ILE A CA 1
ATOM 1699 C C . ILE A 1 206 ? -17.068 -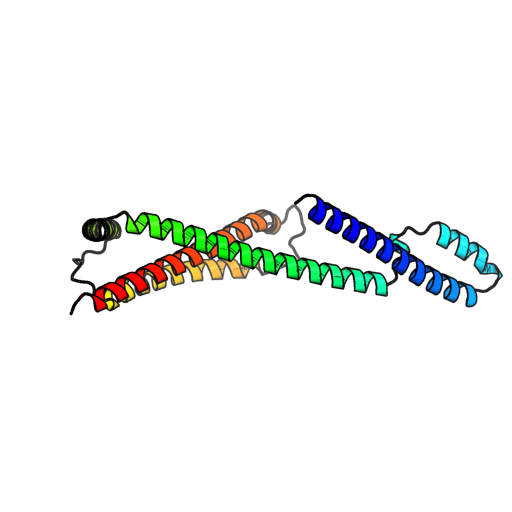2.049 34.254 1.00 64.81 206 ILE A C 1
ATOM 1701 O O . ILE A 1 206 ? -16.915 -1.846 35.457 1.00 64.81 206 ILE A O 1
ATOM 1705 N N . TYR A 1 207 ? -18.281 -2.219 33.727 1.00 58.03 207 TYR A N 1
ATOM 1706 C CA . TYR A 1 207 ? -19.501 -2.090 34.520 1.00 58.03 207 TYR A CA 1
ATOM 1707 C C . TYR A 1 207 ? -19.647 -3.197 35.579 1.00 58.03 207 TYR A C 1
ATOM 1709 O O . TYR A 1 207 ? -20.070 -2.922 36.702 1.00 58.03 207 TYR A O 1
ATOM 1717 N N . CYS A 1 208 ? -19.253 -4.432 35.255 1.00 55.38 208 CYS A N 1
ATOM 1718 C CA . CYS A 1 208 ? -19.226 -5.546 36.205 1.00 55.38 208 CYS A CA 1
ATOM 1719 C C . CYS A 1 208 ? -18.105 -5.397 37.248 1.00 55.38 208 CYS A C 1
ATOM 1721 O O . CYS A 1 208 ? -18.300 -5.780 38.401 1.00 55.38 208 CYS A O 1
ATOM 1723 N N . GLY A 1 209 ? -16.954 -4.830 36.868 1.00 55.22 209 GLY A N 1
ATOM 1724 C CA . GLY A 1 209 ? -15.862 -4.490 37.785 1.00 55.22 209 GLY A CA 1
ATOM 1725 C C . GLY A 1 209 ? -16.277 -3.436 38.815 1.00 55.22 209 GLY A C 1
ATOM 1726 O O . GLY A 1 209 ? -16.191 -3.687 40.012 1.00 55.22 209 GLY A O 1
ATOM 1727 N N . PHE A 1 210 ? -16.867 -2.322 38.365 1.00 50.06 210 PHE A N 1
ATOM 1728 C CA . PHE A 1 210 ? -17.372 -1.260 39.248 1.00 50.06 210 PHE A CA 1
ATOM 1729 C C . PHE A 1 210 ? -18.451 -1.733 40.235 1.00 50.06 210 PHE A C 1
ATOM 1731 O O . PHE A 1 210 ? -18.615 -1.134 41.296 1.00 50.06 210 PHE A O 1
ATOM 1738 N N . GLN A 1 211 ? -19.216 -2.780 39.912 1.00 49.00 211 GLN A N 1
ATOM 1739 C CA . GLN A 1 211 ? -20.175 -3.349 40.863 1.00 49.00 211 GLN A CA 1
ATOM 1740 C C . GLN A 1 211 ? -19.509 -4.140 41.993 1.00 49.00 211 GLN A C 1
ATOM 1742 O O . GLN A 1 211 ? -20.072 -4.158 43.083 1.00 49.00 211 GLN A O 1
ATOM 1747 N N . LYS A 1 212 ? -18.338 -4.760 41.777 1.00 48.41 212 LYS A N 1
ATOM 1748 C CA . LYS A 1 212 ? -17.606 -5.463 42.846 1.00 48.41 212 LYS A CA 1
ATOM 1749 C C . LYS A 1 212 ? -17.040 -4.496 43.885 1.00 48.41 212 LYS A C 1
ATOM 1751 O O . LYS A 1 212 ? -17.137 -4.783 45.071 1.00 48.41 212 LYS A O 1
ATOM 1756 N N . ASP A 1 213 ? -16.545 -3.343 43.446 1.00 50.12 213 ASP A N 1
ATOM 1757 C CA . ASP A 1 213 ? -15.905 -2.366 44.338 1.00 50.12 213 ASP A CA 1
ATOM 1758 C C . ASP A 1 213 ? -16.915 -1.564 45.184 1.00 50.12 213 ASP A C 1
ATOM 1760 O O . ASP A 1 213 ? -16.547 -0.988 46.199 1.00 50.12 213 ASP A O 1
ATOM 1764 N N . ASN A 1 214 ? -18.203 -1.556 44.811 1.00 50.50 214 ASN A N 1
ATOM 1765 C CA . ASN A 1 214 ? -19.279 -0.865 45.543 1.00 50.50 214 ASN A CA 1
ATOM 1766 C C . ASN A 1 214 ? -20.117 -1.797 46.449 1.00 50.50 214 ASN A C 1
ATOM 1768 O O . ASN A 1 214 ? -21.224 -1.435 46.849 1.00 50.50 214 ASN A O 1
ATOM 1772 N N . LEU A 1 215 ? -19.645 -3.020 46.714 1.00 47.56 215 LEU A N 1
ATOM 1773 C CA . LEU A 1 215 ? -20.338 -4.036 47.524 1.00 47.56 215 LEU A CA 1
ATOM 1774 C C . LEU A 1 215 ? -19.678 -4.296 48.896 1.00 47.56 215 LEU A C 1
ATOM 1776 O O . LEU A 1 215 ? -20.038 -5.278 49.549 1.00 47.56 215 LEU A O 1
ATOM 1780 N N . HIS A 1 216 ? -18.770 -3.417 49.336 1.00 42.78 216 HIS A N 1
ATOM 1781 C CA . HIS A 1 216 ? -18.175 -3.406 50.677 1.00 42.78 216 HIS A CA 1
ATOM 1782 C C . HIS A 1 216 ? -18.631 -2.194 51.486 1.00 42.78 216 HIS A C 1
ATOM 1784 O O . HIS A 1 216 ? -18.755 -1.103 50.885 1.00 42.78 216 HIS A O 1
#

Sequence (216 aa):
MDEVANALAVSQTMMEKMQKLEISKNYDVEKFETLLRLPARDVNTFMEKEAKKTDDEKMTDMDRRIKRIREDKTDRAARTLQKYFRKIRVKGEQNHINKRISKIPAKRRVVLLEQIRQKMGEQQPIRRFGGYQVIRAVELHKGKQKLQKDWLAKLSIDVNFHDKNLSRPNSPTHFIANSIPTLIRKKAEMKHAEKMQEIDSSIMDIYCGFQKDNLH

Foldseek 3Di:
DVVVVVVVVVVVVVVVVVLLVVLVVVLVVVVVVVLVVDDPVCNVVSVVVVVPDDSVNSGDPVSVVVVVVVVVVVVVVVVVVVVVVVVVVLVVVLVVVVVVVVVQPPVRVVVVVVVVCVVVVPPDDPDPDPVVVVVVVVVVVVVVVVVVVVVVVVVVVVLPPDPPPCPDCPDPNVVVVVCVVVVVVVVVVVVSVVSVVVSVVVVVVVVSVVVVVPPD